Protein AF-A0A0F9QWY0-F1 (afdb_monomer_lite)

Radius of gyration: 28.71 Å; chains: 1; bounding box: 72×64×73 Å

pLDDT: mean 75.15, std 17.22, range [37.41, 96.94]

Organism: NCBI:txid412755

Structure (mmCIF, N/CA/C/O backbone):
data_AF-A0A0F9QWY0-F1
#
_entry.id   AF-A0A0F9QWY0-F1
#
loop_
_atom_site.group_PDB
_atom_site.id
_atom_site.type_symbol
_atom_site.label_atom_id
_atom_site.label_alt_id
_atom_site.label_comp_id
_atom_site.label_asym_id
_atom_site.label_entity_id
_atom_site.label_seq_id
_atom_site.pdbx_PDB_ins_code
_atom_site.Cartn_x
_atom_site.Cartn_y
_atom_site.Cartn_z
_atom_site.occupancy
_atom_site.B_iso_or_equiv
_atom_site.auth_seq_id
_atom_site.auth_comp_id
_atom_site.auth_asym_id
_atom_site.auth_atom_id
_atom_site.pdbx_PDB_model_num
ATOM 1 N N . MET A 1 1 ? -43.781 40.358 25.972 1.00 45.56 1 MET A N 1
ATOM 2 C CA . MET A 1 1 ? -42.421 39.824 25.725 1.00 45.56 1 MET A CA 1
ATOM 3 C C . MET A 1 1 ? -41.605 40.921 25.068 1.00 45.56 1 MET A C 1
ATOM 5 O O . MET A 1 1 ? -41.938 41.291 23.950 1.00 45.56 1 MET A O 1
ATOM 9 N N . SER A 1 2 ? -40.600 41.492 25.737 1.00 37.41 2 SER A N 1
ATOM 10 C CA . SER A 1 2 ? -39.710 42.429 25.045 1.00 37.41 2 SER A CA 1
ATOM 11 C C . SER A 1 2 ? -38.760 41.622 24.155 1.00 37.41 2 SER A C 1
ATOM 13 O O . SER A 1 2 ? -38.137 40.655 24.587 1.00 37.41 2 SER A O 1
ATOM 15 N N . ILE A 1 3 ? -38.669 42.007 22.884 1.00 41.19 3 ILE A N 1
ATOM 16 C CA . ILE A 1 3 ? -37.842 41.370 21.841 1.00 41.19 3 ILE A CA 1
ATOM 17 C C . ILE A 1 3 ? -36.351 41.294 22.256 1.00 41.19 3 ILE A C 1
ATOM 19 O O . ILE A 1 3 ? -35.595 40.456 21.761 1.00 41.19 3 ILE A O 1
ATOM 23 N N . SER A 1 4 ? -35.961 42.122 23.230 1.00 46.72 4 SER A N 1
ATOM 24 C CA . SER A 1 4 ? -34.665 42.147 23.911 1.00 46.72 4 SER A CA 1
ATOM 25 C C . SER A 1 4 ? -34.287 40.809 24.571 1.00 46.72 4 SER A C 1
ATOM 27 O O . SER A 1 4 ? -33.190 40.307 24.319 1.00 46.72 4 SER A O 1
ATOM 29 N N . SER A 1 5 ? -35.184 40.160 25.332 1.00 50.75 5 SER A N 1
ATOM 30 C CA . SER A 1 5 ? -34.803 38.954 26.092 1.00 50.75 5 SER A CA 1
ATOM 31 C C . SER A 1 5 ? -34.643 37.718 25.201 1.00 50.75 5 SER A C 1
ATOM 33 O O . SER A 1 5 ? -33.701 36.945 25.375 1.00 50.75 5 SER A O 1
ATOM 35 N N . ALA A 1 6 ? -35.489 37.565 24.178 1.00 43.97 6 ALA A N 1
ATOM 36 C CA . ALA A 1 6 ? -35.437 36.429 23.257 1.00 43.97 6 ALA A CA 1
ATOM 37 C C . ALA A 1 6 ? -34.177 36.445 22.373 1.00 43.97 6 ALA A C 1
ATOM 39 O O . ALA A 1 6 ? -33.526 35.411 22.216 1.00 43.97 6 ALA A O 1
ATOM 40 N N . LYS A 1 7 ? -33.776 37.620 21.855 1.00 49.06 7 LYS A N 1
ATOM 41 C CA . LYS A 1 7 ? -32.520 37.778 21.093 1.00 49.06 7 LYS A CA 1
ATOM 42 C C . LYS A 1 7 ? -31.290 37.495 21.954 1.00 49.06 7 LYS A C 1
ATOM 44 O O . LYS A 1 7 ? -30.329 36.892 21.478 1.00 49.06 7 LYS A O 1
ATOM 49 N N . GLN A 1 8 ? -31.317 37.904 23.221 1.00 53.94 8 GLN A N 1
ATOM 50 C CA . GLN A 1 8 ? -30.204 37.694 24.143 1.00 53.94 8 GLN A CA 1
ATOM 51 C C . GLN A 1 8 ? -30.072 36.219 24.552 1.00 53.94 8 GLN A C 1
ATOM 53 O O . GLN A 1 8 ? -28.957 35.704 24.619 1.00 53.94 8 GLN A O 1
ATOM 58 N N . ILE A 1 9 ? -31.197 35.519 24.733 1.00 50.06 9 ILE A N 1
ATOM 59 C CA . ILE A 1 9 ? -31.230 34.066 24.941 1.00 50.06 9 ILE A CA 1
ATOM 60 C C . ILE A 1 9 ? -30.690 33.348 23.699 1.00 50.06 9 ILE A C 1
ATOM 62 O O . ILE A 1 9 ? -29.770 32.550 23.827 1.00 50.06 9 ILE A O 1
ATOM 66 N N . GLN A 1 10 ? -31.160 33.695 22.497 1.00 49.72 10 GLN A N 1
ATOM 67 C CA . GLN A 1 10 ? -30.704 33.075 21.247 1.00 49.72 10 GLN A CA 1
ATOM 68 C C . GLN A 1 10 ? -29.194 33.248 21.015 1.00 49.72 10 GLN A C 1
ATOM 70 O O . GLN A 1 10 ? -28.518 32.284 20.658 1.00 49.72 10 GLN A O 1
ATOM 75 N N . LYS A 1 11 ? -28.646 34.447 21.262 1.00 57.78 11 LYS A N 1
ATOM 76 C CA . LYS A 1 11 ? -27.205 34.720 21.125 1.00 57.78 11 LYS A CA 1
ATOM 77 C C . LYS A 1 11 ? -26.372 33.867 22.094 1.00 57.78 11 LYS A C 1
ATOM 79 O O . LYS A 1 11 ? -25.367 33.293 21.686 1.00 57.78 11 LYS A O 1
ATOM 84 N N . ARG A 1 12 ? -26.838 33.709 23.338 1.00 54.97 12 ARG A N 1
ATOM 85 C CA . ARG A 1 12 ? -26.179 32.886 24.369 1.00 54.97 12 ARG A CA 1
ATOM 86 C C . ARG A 1 12 ? -26.277 31.388 24.080 1.00 54.97 12 ARG A C 1
ATOM 88 O O . ARG A 1 12 ? -25.305 30.666 24.274 1.00 54.97 12 ARG A O 1
ATOM 95 N N . THR A 1 13 ? -27.411 30.913 23.559 1.00 49.91 13 THR A N 1
ATOM 96 C CA . THR A 1 13 ? -27.555 29.514 23.120 1.00 49.91 13 THR A CA 1
ATOM 97 C C . THR A 1 13 ? -26.618 29.200 21.951 1.00 49.91 13 THR A C 1
ATOM 99 O O . THR A 1 13 ? -26.049 28.115 21.888 1.00 49.91 13 THR A O 1
ATOM 102 N N . LEU A 1 14 ? -26.399 30.159 21.047 1.00 50.59 14 LEU A N 1
ATOM 103 C CA . LEU A 1 14 ? -25.516 29.984 19.894 1.00 50.59 14 LEU A CA 1
ATOM 104 C C . LEU A 1 14 ? -24.026 29.948 20.290 1.00 50.59 14 LEU A C 1
ATOM 106 O O . LEU A 1 14 ? -23.270 29.148 19.742 1.00 50.59 14 LEU A O 1
ATOM 110 N N . GLU A 1 15 ? -23.607 30.749 21.274 1.00 56.03 15 GLU A N 1
ATOM 111 C CA . GLU A 1 15 ? -22.268 30.657 21.886 1.00 56.03 15 GLU A CA 1
ATOM 112 C C . GLU A 1 15 ? -22.064 29.327 22.631 1.00 56.03 15 GLU A C 1
ATOM 114 O O . GLU A 1 15 ? -21.022 28.683 22.496 1.00 56.03 15 GLU A O 1
ATOM 119 N N . PHE A 1 16 ? -23.087 28.847 23.339 1.00 52.66 16 PHE A N 1
ATOM 120 C CA . PHE A 1 16 ? -23.069 27.537 23.989 1.00 52.66 16 PHE A CA 1
ATOM 121 C C . PHE A 1 16 ? -22.894 26.384 22.983 1.00 52.66 16 PHE A C 1
ATOM 123 O O . PHE A 1 16 ? -22.016 25.541 23.169 1.00 52.66 16 PHE A O 1
ATOM 130 N N . CYS A 1 17 ? -23.626 26.392 21.863 1.00 46.72 17 CYS A N 1
ATOM 131 C CA . CYS A 1 17 ? -23.463 25.395 20.797 1.00 46.72 17 CYS A CA 1
ATOM 132 C C . CYS A 1 17 ? -22.053 25.409 20.178 1.00 46.72 17 CYS A C 1
ATOM 134 O O . CYS A 1 17 ? -21.507 24.348 19.880 1.00 46.72 17 CYS A O 1
ATOM 136 N N . LYS A 1 18 ? -21.421 26.585 20.042 1.00 50.41 18 LYS A N 1
ATOM 137 C CA . LYS A 1 18 ? -20.016 26.685 19.601 1.00 50.41 18 LYS A CA 1
ATOM 138 C C . LYS A 1 18 ? -19.036 26.067 20.602 1.00 50.41 18 LYS A C 1
ATOM 140 O O . LYS A 1 18 ? -17.986 25.580 20.196 1.00 50.41 18 LYS A O 1
ATOM 145 N N . THR A 1 19 ? -19.383 26.058 21.888 1.00 51.78 19 THR A N 1
ATOM 146 C CA . THR A 1 19 ? -18.541 25.501 22.957 1.00 51.78 19 THR A CA 1
ATOM 147 C C . THR A 1 19 ? -18.658 23.972 23.019 1.00 51.78 19 THR A C 1
ATOM 149 O O . THR A 1 19 ? -17.658 23.296 23.248 1.00 51.78 19 THR A O 1
ATOM 152 N N . ILE A 1 20 ? -19.845 23.420 22.729 1.00 48.59 20 ILE A N 1
ATOM 153 C CA . ILE A 1 20 ? -20.102 21.969 22.643 1.00 48.59 20 ILE A CA 1
ATOM 154 C C . ILE A 1 20 ? -19.280 21.294 21.537 1.00 48.59 20 ILE A C 1
ATOM 156 O O . ILE A 1 20 ? -18.852 20.158 21.717 1.00 48.59 20 ILE A O 1
ATOM 160 N N . ASN A 1 21 ? -18.977 21.995 20.438 1.00 45.34 21 ASN A N 1
ATOM 161 C CA . ASN A 1 21 ? -18.227 21.449 19.296 1.00 45.34 21 ASN A CA 1
ATOM 162 C C . ASN A 1 21 ? -16.797 20.961 19.646 1.00 45.34 21 ASN A C 1
ATOM 164 O O . ASN A 1 21 ? -16.110 20.376 18.816 1.00 45.34 21 ASN A O 1
ATOM 168 N N . ARG A 1 22 ? -16.329 21.213 20.877 1.00 46.03 22 ARG A N 1
ATOM 169 C CA . ARG A 1 22 ? -15.006 20.820 21.386 1.00 46.03 22 ARG A CA 1
ATOM 170 C C . ARG A 1 22 ? -14.996 19.579 22.285 1.00 46.03 22 ARG A C 1
ATOM 172 O O . ARG A 1 22 ? -13.917 19.173 22.704 1.00 46.03 22 ARG A O 1
ATOM 179 N N . TRP A 1 23 ? -16.150 19.005 22.622 1.00 48.03 23 TRP A N 1
ATOM 180 C CA . TRP A 1 23 ? -16.252 18.015 23.695 1.00 48.03 23 TRP A CA 1
ATOM 181 C C . TRP A 1 23 ? -16.566 16.620 23.146 1.00 48.03 23 TRP A C 1
ATOM 183 O O . TRP A 1 23 ? -17.593 16.410 22.505 1.00 48.03 23 TRP A O 1
ATOM 193 N N . TYR A 1 24 ? -15.684 15.656 23.423 1.00 45.56 24 TYR A N 1
ATOM 194 C CA . TYR A 1 24 ? -15.957 14.237 23.187 1.00 45.56 24 TYR A CA 1
ATOM 195 C C . TYR A 1 24 ? -17.083 13.752 24.114 1.00 45.56 24 TYR A C 1
ATOM 197 O O . TYR A 1 24 ? -17.181 14.173 25.266 1.00 45.56 24 TYR A O 1
ATOM 205 N N . LEU A 1 25 ? -17.932 12.857 23.600 1.00 45.56 25 LEU A N 1
ATOM 206 C CA . LEU A 1 25 ? -19.045 12.228 24.319 1.00 45.56 25 LEU A CA 1
ATOM 207 C C . LEU A 1 25 ? -18.531 11.353 25.476 1.00 45.56 25 LEU A C 1
ATOM 209 O O . LEU A 1 25 ? -18.323 10.152 25.333 1.00 45.56 25 LEU A O 1
ATOM 213 N N . THR A 1 26 ? -18.335 11.964 26.640 1.00 51.38 26 THR A N 1
ATOM 214 C CA . THR A 1 26 ? -18.097 11.285 27.919 1.00 51.38 26 THR A CA 1
ATOM 215 C C . THR A 1 26 ? -19.277 11.513 28.865 1.00 51.38 26 THR A C 1
ATOM 217 O O . THR A 1 26 ? -20.076 12.435 28.690 1.00 51.38 26 THR A O 1
ATOM 220 N N . LYS A 1 27 ? -19.383 10.690 29.917 1.00 46.38 27 LYS A N 1
ATOM 221 C CA . LYS A 1 27 ? -20.304 10.901 31.055 1.00 46.38 27 LYS A CA 1
ATOM 222 C C . LYS A 1 27 ? -20.206 12.331 31.619 1.00 46.38 27 LYS A C 1
ATOM 224 O O . LYS A 1 27 ? -21.202 12.916 32.023 1.00 46.38 27 LYS A O 1
ATOM 229 N N . GLU A 1 28 ? -19.022 12.924 31.515 1.00 50.59 28 GLU A N 1
ATOM 230 C CA . GLU A 1 28 ? -18.714 14.305 31.876 1.00 50.59 28 GLU A CA 1
ATOM 231 C C . GLU A 1 28 ? -19.447 15.350 31.011 1.00 50.59 28 GLU A C 1
ATOM 233 O O . GLU A 1 28 ? -19.856 16.389 31.525 1.00 50.59 28 GLU A O 1
ATOM 238 N N . LEU A 1 29 ? -19.685 15.079 29.720 1.00 56.06 29 LEU A N 1
ATOM 239 C CA . LEU A 1 29 ? -20.533 15.918 28.863 1.00 56.06 29 LEU A CA 1
ATOM 240 C C . LEU A 1 29 ? -21.976 15.912 29.378 1.00 56.06 29 LEU A C 1
ATOM 242 O O . LEU A 1 29 ? -22.605 16.961 29.488 1.00 56.06 29 LEU A O 1
ATOM 246 N N . PHE A 1 30 ? -22.488 14.734 29.731 1.00 52.31 30 PHE A N 1
ATOM 247 C CA . PHE A 1 30 ? -23.830 14.571 30.287 1.00 52.31 30 PHE A CA 1
ATOM 248 C C . PHE A 1 30 ? -23.990 15.283 31.628 1.00 52.31 30 PHE A C 1
ATOM 250 O O . PHE A 1 30 ? -24.968 16.007 31.832 1.00 52.31 30 PHE A O 1
ATOM 257 N N . ASP A 1 31 ? -23.013 15.126 32.517 1.00 57.28 31 ASP A N 1
ATOM 258 C CA . ASP A 1 31 ? -23.007 15.773 33.824 1.00 57.28 31 ASP A CA 1
ATOM 259 C C . ASP A 1 31 ? -22.877 17.295 33.684 1.00 57.28 31 ASP A C 1
ATOM 261 O O . ASP A 1 31 ? -23.593 18.035 34.360 1.00 57.28 31 ASP A O 1
ATOM 265 N N . ASN A 1 32 ? -22.069 17.790 32.741 1.00 58.62 32 ASN A N 1
ATOM 266 C CA . ASN A 1 32 ? -21.942 19.224 32.477 1.00 58.62 32 ASN A CA 1
ATOM 267 C C . ASN A 1 32 ? -23.170 19.824 31.786 1.00 58.62 32 ASN A C 1
ATOM 269 O O . ASN A 1 32 ? -23.600 20.914 32.163 1.00 58.62 32 ASN A O 1
ATOM 273 N N . ILE A 1 33 ? -23.796 19.119 30.841 1.00 59.03 33 ILE A N 1
ATOM 274 C CA . ILE A 1 33 ? -25.064 19.545 30.231 1.00 59.03 33 ILE A CA 1
ATOM 275 C C . ILE A 1 33 ? -26.162 19.592 31.295 1.00 59.03 33 ILE A C 1
ATOM 277 O O . ILE A 1 33 ? -26.889 20.581 31.371 1.00 59.03 33 ILE A O 1
ATOM 281 N N . ASN A 1 34 ? -26.260 18.580 32.162 1.00 58.84 34 ASN A N 1
ATOM 282 C CA . ASN A 1 34 ? -27.222 18.572 33.265 1.00 58.84 34 ASN A CA 1
ATOM 283 C C . ASN A 1 34 ? -26.944 19.683 34.281 1.00 58.84 34 ASN A C 1
ATOM 285 O O . ASN A 1 34 ? -27.879 20.348 34.733 1.00 58.84 34 ASN A O 1
ATOM 289 N N . LYS A 1 35 ? -25.670 19.929 34.605 1.00 64.19 35 LYS A N 1
ATOM 290 C CA . LYS A 1 35 ? -25.247 21.018 35.488 1.00 64.19 35 LYS A CA 1
ATOM 291 C C . LYS A 1 35 ? -25.667 22.364 34.909 1.00 64.19 35 LYS A C 1
ATOM 293 O O . LYS A 1 35 ? -26.387 23.089 35.581 1.00 64.19 35 LYS A O 1
ATOM 298 N N . ILE A 1 36 ? -25.321 22.652 33.654 1.00 62.03 36 ILE A N 1
ATOM 299 C CA . ILE A 1 36 ? -25.648 23.911 32.967 1.00 62.03 36 ILE A CA 1
ATOM 300 C C . ILE A 1 36 ? -27.160 24.075 32.782 1.00 62.03 36 ILE A C 1
ATOM 302 O O . ILE A 1 36 ? -27.683 25.158 33.042 1.00 62.03 36 ILE A O 1
ATOM 306 N N . ARG A 1 37 ? -27.883 23.003 32.426 1.00 61.56 37 ARG A N 1
ATOM 307 C CA . ARG A 1 37 ? -29.353 22.990 32.374 1.00 61.56 37 ARG A CA 1
ATOM 308 C C . ARG A 1 37 ? -29.940 23.419 33.712 1.00 61.56 37 ARG A C 1
ATOM 310 O O . ARG A 1 37 ? -30.820 24.271 33.744 1.00 61.56 37 ARG A O 1
ATOM 317 N N . ASN A 1 38 ? -29.438 22.861 34.812 1.00 61.72 38 ASN A N 1
ATOM 318 C CA . ASN A 1 38 ? -29.905 23.203 36.150 1.00 61.72 38 ASN A CA 1
ATOM 319 C C . ASN A 1 38 ? -29.526 24.646 36.535 1.00 61.72 38 ASN A C 1
ATOM 321 O O . ASN A 1 38 ? -30.322 25.320 37.188 1.00 61.72 38 ASN A O 1
ATOM 325 N N . THR A 1 39 ? -28.367 25.159 36.103 1.00 67.31 39 THR A N 1
ATOM 326 C CA . THR A 1 39 ? -27.968 26.558 36.334 1.00 67.31 39 THR A CA 1
ATOM 327 C C . THR A 1 39 ? -28.854 27.543 35.574 1.00 67.31 39 THR A C 1
ATOM 329 O O . THR A 1 39 ? -29.289 28.537 36.147 1.00 67.31 39 THR A O 1
ATOM 332 N N . GLU A 1 40 ? -29.152 27.274 34.303 1.00 58.66 40 GLU A N 1
ATOM 333 C CA . GLU A 1 40 ? -30.016 28.129 33.479 1.00 58.66 40 GLU A CA 1
ATOM 334 C C . GLU A 1 40 ? -31.480 28.048 33.923 1.00 58.66 40 GLU A C 1
ATOM 336 O O . GLU A 1 40 ? -32.151 29.073 34.029 1.00 58.66 40 GLU A O 1
ATOM 341 N N . TYR A 1 41 ? -31.954 26.861 34.312 1.00 60.94 41 TYR A N 1
ATOM 342 C CA . TYR A 1 41 ? -33.287 26.685 34.891 1.00 60.94 41 TYR A CA 1
ATOM 343 C C . TYR A 1 41 ? -33.486 27.534 36.156 1.00 60.94 41 TYR A C 1
ATOM 345 O O . TYR A 1 41 ? -34.544 28.132 36.356 1.00 60.94 41 TYR A O 1
ATOM 353 N N . ARG A 1 42 ? -32.443 27.651 36.989 1.00 62.31 42 ARG A N 1
ATOM 354 C CA . ARG A 1 42 ? -32.460 28.472 38.209 1.00 62.31 42 ARG A CA 1
ATOM 355 C C . ARG A 1 42 ? -32.478 29.980 37.943 1.00 62.31 42 ARG A C 1
ATOM 357 O O . ARG A 1 42 ? -32.933 30.719 38.810 1.00 62.31 42 ARG A O 1
ATOM 364 N N . LYS A 1 43 ? -32.032 30.449 36.773 1.00 66.00 43 LYS A N 1
ATOM 365 C CA . LYS A 1 43 ? -32.023 31.884 36.419 1.00 66.00 43 LYS A CA 1
ATOM 366 C C . LYS A 1 43 ? -33.375 32.400 35.921 1.00 66.00 43 LYS A C 1
ATOM 368 O O . LYS A 1 43 ? -33.575 33.608 35.860 1.00 66.00 43 LYS A O 1
ATOM 373 N N . ILE A 1 44 ? -34.299 31.507 35.571 1.00 62.06 44 ILE A N 1
ATOM 374 C CA . ILE A 1 44 ? -35.635 31.881 35.093 1.00 62.06 44 ILE A CA 1
ATOM 375 C C . ILE A 1 44 ? -36.534 32.177 36.302 1.00 62.06 44 ILE A C 1
ATOM 377 O O . ILE A 1 44 ? -36.536 31.370 37.239 1.00 62.06 44 ILE A O 1
ATOM 381 N N . PRO A 1 45 ? -37.297 33.285 36.312 1.00 65.06 45 PRO A N 1
ATOM 382 C CA . PRO A 1 45 ? -38.230 33.605 37.392 1.00 65.06 45 PRO A CA 1
ATOM 383 C C . PRO A 1 45 ? -39.263 32.487 37.599 1.00 65.06 45 PRO A C 1
ATOM 385 O O . PRO A 1 45 ? -39.808 31.962 36.630 1.00 65.06 45 PRO A O 1
ATOM 388 N N . GLU A 1 46 ? -39.580 32.127 38.849 1.00 61.47 46 GLU A N 1
ATOM 389 C CA . GLU A 1 46 ? -40.476 30.994 39.173 1.00 61.47 46 GLU A CA 1
ATOM 390 C C . GLU A 1 46 ? -41.848 31.064 38.493 1.00 61.47 46 GLU A C 1
ATOM 392 O O . GLU A 1 46 ? -42.384 30.040 38.073 1.00 61.47 46 GLU A O 1
ATOM 397 N N . ARG A 1 47 ? -42.366 32.279 38.292 1.00 62.66 47 ARG A N 1
ATOM 398 C CA . ARG A 1 47 ? -43.654 32.550 37.635 1.00 62.66 47 ARG A CA 1
ATOM 399 C C . ARG A 1 47 ? -43.673 32.144 36.155 1.00 62.66 47 ARG A C 1
ATOM 401 O O . ARG A 1 47 ? -44.735 31.880 35.607 1.00 62.66 47 ARG A O 1
ATOM 408 N N . GLU A 1 48 ? -42.503 32.076 35.518 1.00 57.47 48 GLU A N 1
ATOM 409 C CA . GLU A 1 48 ? -42.325 31.718 34.103 1.00 57.47 48 GLU A CA 1
ATOM 410 C C . GLU A 1 48 ? -41.822 30.276 33.910 1.00 57.47 48 GLU A C 1
ATOM 412 O O . GLU A 1 48 ? -41.813 29.762 32.786 1.00 57.47 48 GLU A O 1
ATOM 417 N N . ARG A 1 49 ? -41.419 29.596 34.997 1.00 58.09 49 ARG A N 1
ATOM 418 C CA . ARG A 1 49 ? -40.996 28.186 34.953 1.00 58.09 49 ARG A CA 1
ATOM 419 C C . ARG A 1 49 ? -42.168 27.261 34.651 1.00 58.09 49 ARG A C 1
ATOM 421 O O . ARG A 1 49 ? -41.994 26.278 33.942 1.00 58.09 49 ARG A O 1
ATOM 428 N N . ILE A 1 50 ? -43.365 27.573 35.138 1.00 51.25 50 ILE A N 1
ATOM 429 C CA . ILE A 1 50 ? -44.533 26.702 35.000 1.00 51.25 50 ILE A CA 1
ATOM 430 C C . ILE A 1 50 ? -45.160 26.913 33.610 1.00 51.25 50 ILE A C 1
ATOM 432 O O . ILE A 1 50 ? -45.749 27.951 33.321 1.00 51.25 50 ILE A O 1
ATOM 436 N N . GLY A 1 51 ? -45.004 25.930 32.714 1.00 64.25 51 GLY A N 1
ATOM 437 C CA . GLY A 1 51 ? -45.640 25.911 31.390 1.00 64.25 51 GLY A CA 1
ATOM 438 C C . GLY A 1 51 ? -44.670 26.059 30.208 1.00 64.25 51 GLY A C 1
ATOM 439 O O . GLY A 1 51 ? -43.810 25.206 29.978 1.00 64.25 51 GLY A O 1
ATOM 440 N N . LYS A 1 52 ? -44.837 27.115 29.395 1.00 55.25 52 LYS A N 1
ATOM 441 C CA . LYS A 1 52 ? -44.142 27.284 28.096 1.00 55.25 52 LYS A CA 1
ATOM 442 C C . LYS A 1 52 ? -42.610 27.391 28.219 1.00 55.25 52 LYS A C 1
ATOM 444 O O . LYS A 1 52 ? -41.918 26.994 27.282 1.00 55.25 52 LYS A O 1
ATOM 449 N N . GLY A 1 53 ? -42.087 27.856 29.360 1.00 53.53 53 GLY A N 1
ATOM 450 C CA . GLY A 1 53 ? -40.648 27.958 29.640 1.00 53.53 53 GLY A CA 1
ATOM 451 C C . GLY A 1 53 ? -39.945 26.598 29.710 1.00 53.53 53 GLY A C 1
ATOM 452 O O . GLY A 1 53 ? -38.962 26.388 29.001 1.00 53.53 53 GLY A O 1
ATOM 453 N N . ILE A 1 54 ? -40.498 25.633 30.460 1.00 56.91 54 ILE A N 1
ATOM 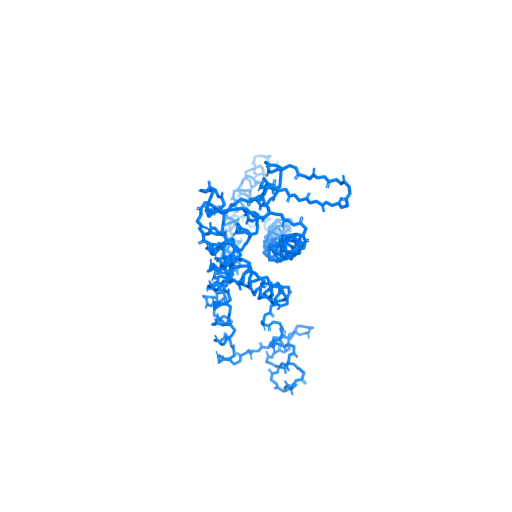454 C CA . ILE A 1 54 ? -39.998 24.242 30.495 1.00 56.91 54 ILE A CA 1
ATOM 455 C C . ILE A 1 54 ? -40.003 23.631 29.091 1.00 56.91 54 ILE A C 1
ATOM 457 O O . ILE A 1 54 ? -39.012 23.030 28.678 1.00 56.91 54 ILE A O 1
ATOM 461 N N . LYS A 1 55 ? -41.089 23.823 28.329 1.00 56.53 55 LYS A N 1
ATOM 462 C CA . LYS A 1 55 ? -41.210 23.288 26.963 1.00 56.53 55 LYS A CA 1
ATOM 463 C C . LYS A 1 55 ? -40.178 23.901 26.008 1.00 56.53 55 LYS A C 1
ATOM 465 O O . LYS A 1 55 ? -39.624 23.187 25.177 1.00 56.53 55 LYS A O 1
ATOM 470 N N . PHE A 1 56 ? -39.881 25.196 26.139 1.00 62.12 56 PHE A N 1
ATOM 471 C CA . PHE A 1 56 ? -38.877 25.877 25.316 1.00 62.12 56 PHE A CA 1
ATOM 472 C C . PHE A 1 56 ? -37.448 25.422 25.642 1.00 62.12 56 PHE A C 1
ATOM 474 O O . PHE A 1 56 ? -36.693 25.094 24.729 1.00 62.12 56 PHE A O 1
ATOM 481 N N . ILE A 1 57 ? -37.089 25.339 26.928 1.00 57.28 57 ILE A N 1
ATOM 482 C CA . ILE A 1 57 ? -35.765 24.868 27.371 1.00 57.28 57 ILE A CA 1
ATOM 483 C C . ILE A 1 57 ? -35.568 23.401 26.987 1.00 57.28 57 ILE A C 1
ATOM 485 O O . ILE A 1 57 ? -34.532 23.054 26.429 1.00 57.28 57 ILE A O 1
ATOM 489 N N . SER A 1 58 ? -36.579 22.560 27.220 1.00 57.47 58 SER A N 1
ATOM 490 C CA . SER A 1 58 ? -36.591 21.152 26.811 1.00 57.47 58 SER A CA 1
ATOM 491 C C . SER A 1 58 ? -36.338 21.003 25.308 1.00 57.47 58 SER A C 1
ATOM 493 O O . SER A 1 58 ? -35.417 20.295 24.908 1.00 57.47 58 SER A O 1
ATOM 495 N N . ASN A 1 59 ? -37.062 21.757 24.470 1.00 59.62 59 ASN A N 1
ATOM 496 C CA . ASN A 1 59 ? -36.867 21.721 23.020 1.00 59.62 59 ASN A CA 1
ATOM 497 C C . ASN A 1 59 ? -35.484 22.224 22.582 1.00 59.62 59 ASN A C 1
ATOM 499 O O . ASN A 1 59 ? -34.930 21.692 21.624 1.00 59.62 59 ASN A O 1
ATOM 503 N N . GLN A 1 60 ? -34.918 23.241 23.236 1.00 60.75 60 GLN A N 1
ATOM 504 C CA . GLN A 1 60 ? -33.582 23.738 22.886 1.00 60.75 60 GLN A CA 1
ATOM 505 C C . GLN A 1 60 ? -32.475 22.763 23.297 1.00 60.75 60 GLN A C 1
ATOM 507 O O . GLN A 1 60 ? -31.550 22.524 22.522 1.00 60.75 60 GLN A O 1
ATOM 512 N N . VAL A 1 61 ? -32.597 22.142 24.472 1.00 57.62 61 VAL A N 1
ATOM 513 C CA . VAL A 1 61 ? -31.676 21.090 24.920 1.00 57.62 61 VAL A CA 1
ATOM 514 C C . VAL A 1 61 ? -31.778 19.869 24.003 1.00 57.62 61 VAL A C 1
ATOM 516 O O . VAL A 1 61 ? -30.751 19.364 23.559 1.00 57.62 61 VAL A O 1
ATOM 519 N N . ALA A 1 62 ? -32.992 19.450 23.634 1.00 56.56 62 ALA A N 1
ATOM 520 C CA . ALA A 1 62 ? -33.208 18.352 22.692 1.00 56.56 62 ALA A CA 1
ATOM 521 C C . ALA A 1 62 ? -32.596 18.642 21.310 1.00 56.56 62 ALA A C 1
ATOM 523 O O . ALA A 1 62 ? -31.939 17.777 20.736 1.00 56.56 62 ALA A O 1
ATOM 524 N N . LYS A 1 63 ? -32.731 19.872 20.793 1.00 57.06 63 LYS A N 1
ATOM 525 C CA . LYS A 1 63 ? -32.085 20.286 19.535 1.00 57.06 63 LYS A CA 1
ATOM 526 C C . LYS A 1 63 ? -30.560 20.224 19.614 1.00 57.06 63 LYS A C 1
ATOM 528 O O . LYS A 1 63 ? -29.938 19.682 18.707 1.00 57.06 63 LYS A O 1
ATOM 533 N N . GLY A 1 64 ? -29.960 20.734 20.693 1.00 54.59 64 GLY A N 1
ATOM 534 C CA . GLY A 1 64 ? -28.512 20.636 20.910 1.00 54.59 64 GLY A CA 1
ATOM 535 C C . GLY A 1 64 ? -28.029 19.185 20.985 1.00 54.59 64 GLY A C 1
ATOM 536 O O . GLY A 1 64 ? -26.975 18.856 20.448 1.00 54.59 64 GLY A O 1
ATOM 537 N N . TYR A 1 65 ? -28.842 18.307 21.573 1.00 60.78 65 TYR A N 1
ATOM 538 C CA . TYR A 1 65 ? -28.567 16.878 21.683 1.00 60.78 65 TYR A CA 1
ATOM 539 C C . TYR A 1 65 ? -28.578 16.172 20.317 1.00 60.78 65 TYR A C 1
ATOM 541 O O . TYR A 1 65 ? -27.649 15.438 19.990 1.00 60.78 65 TYR A O 1
ATOM 549 N N . ILE A 1 66 ? -29.582 16.457 19.481 1.00 58.34 66 ILE A N 1
ATOM 550 C CA . ILE A 1 66 ? -29.683 15.922 18.114 1.00 58.34 66 ILE A CA 1
ATOM 551 C C . ILE A 1 66 ? -28.507 16.397 17.253 1.00 58.34 66 ILE A C 1
ATOM 553 O O . ILE A 1 66 ? -27.930 15.600 16.520 1.00 58.34 66 ILE A O 1
ATOM 557 N N . ILE A 1 67 ? -28.115 17.670 17.364 1.00 54.47 67 ILE A N 1
ATOM 558 C CA . ILE A 1 67 ? -26.971 18.220 16.621 1.00 54.47 67 ILE A CA 1
ATOM 559 C C . ILE A 1 67 ? -25.657 17.575 17.084 1.00 54.47 67 ILE A C 1
ATOM 561 O O . ILE A 1 67 ? -24.848 17.189 16.245 1.00 54.47 67 ILE A O 1
ATOM 565 N N . GLY A 1 68 ? -25.452 17.413 18.395 1.00 53.31 68 GLY A N 1
ATOM 566 C CA . GLY A 1 68 ? -24.252 16.776 18.947 1.00 53.31 68 GLY A CA 1
ATOM 567 C C . GLY A 1 68 ? -24.121 15.302 18.553 1.00 53.31 68 GLY A C 1
ATOM 568 O O . GLY A 1 68 ? -23.049 14.871 18.134 1.00 53.31 68 GLY A O 1
ATOM 569 N N . ILE A 1 69 ? -25.220 14.543 18.612 1.00 58.38 69 ILE A N 1
ATOM 570 C CA . ILE A 1 69 ? -25.258 13.155 18.128 1.00 58.38 69 ILE A CA 1
ATOM 571 C C . ILE A 1 69 ? -25.035 13.103 16.619 1.00 58.38 69 ILE A C 1
ATOM 573 O O . ILE A 1 69 ? -24.254 12.279 16.157 1.00 58.38 69 ILE A O 1
ATOM 577 N N . GLY A 1 70 ? -25.682 13.984 15.853 1.00 51.53 70 GLY A N 1
ATOM 578 C CA . GLY A 1 70 ? -25.515 14.056 14.403 1.00 51.53 70 GLY A CA 1
ATOM 579 C C . GLY A 1 70 ? -24.064 14.314 14.008 1.00 51.53 70 GLY A C 1
ATOM 580 O O . GLY A 1 70 ? -23.528 13.591 13.178 1.00 51.53 70 GLY A O 1
ATOM 581 N N . TYR A 1 71 ? -23.403 15.276 14.657 1.00 51.44 71 TYR A N 1
ATOM 582 C CA . TYR A 1 71 ? -21.986 15.571 14.440 1.00 51.44 71 TYR A CA 1
ATOM 583 C C . TYR A 1 71 ? -21.083 14.388 14.809 1.00 51.44 71 TYR A C 1
ATOM 585 O O . TYR A 1 71 ? -20.183 14.042 14.051 1.00 51.44 71 TYR A O 1
ATOM 593 N N . TYR A 1 72 ? -21.348 13.724 15.937 1.00 53.81 72 TYR A N 1
ATOM 594 C CA . TYR A 1 72 ? -20.603 12.531 16.343 1.00 53.81 72 TYR A CA 1
ATOM 595 C C . TYR A 1 72 ? -20.767 11.377 15.346 1.00 53.81 72 TYR A C 1
ATOM 597 O O . TYR A 1 72 ? -19.778 10.773 14.939 1.00 53.81 72 TYR A O 1
ATOM 605 N N . LEU A 1 73 ? -21.998 11.102 14.908 1.00 46.91 73 LEU A N 1
ATOM 606 C CA . LEU A 1 73 ? -22.280 10.096 13.884 1.00 46.91 73 LEU A CA 1
ATOM 607 C C . LEU A 1 73 ? -21.590 10.440 12.561 1.00 46.91 73 LEU A C 1
ATOM 609 O O . LEU A 1 73 ? -21.057 9.541 11.921 1.00 46.91 73 LEU A O 1
ATOM 613 N N . PHE A 1 74 ? -21.538 11.722 12.188 1.00 43.94 74 PHE A N 1
ATOM 614 C CA . PHE A 1 74 ? -20.806 12.186 11.008 1.00 43.94 74 PHE A CA 1
ATOM 615 C C . PHE A 1 74 ? -19.300 11.959 11.151 1.00 43.94 74 PHE A C 1
ATOM 617 O O . PHE A 1 74 ? -18.678 11.421 10.249 1.00 43.94 74 PHE A O 1
ATOM 624 N N . MET A 1 75 ? -18.720 12.271 12.311 1.00 57.69 75 MET A N 1
ATOM 625 C CA . MET A 1 75 ? -17.293 12.073 12.578 1.00 57.69 75 MET A CA 1
ATOM 626 C C . MET A 1 75 ? -16.901 10.584 12.577 1.00 57.69 75 MET A C 1
ATOM 628 O O . MET A 1 75 ? -15.828 10.207 12.101 1.00 57.69 75 MET A O 1
ATOM 632 N N . VAL A 1 76 ? -17.780 9.717 13.092 1.00 56.12 76 VAL A N 1
ATOM 633 C CA . VAL A 1 76 ? -17.617 8.255 13.042 1.00 56.12 76 VAL A CA 1
ATOM 634 C C . VAL A 1 76 ? -17.765 7.746 11.606 1.00 56.12 76 VAL A C 1
ATOM 636 O O . VAL A 1 76 ? -16.939 6.948 11.157 1.00 56.12 76 VAL A O 1
ATOM 639 N N . ALA A 1 77 ? -18.764 8.233 10.867 1.00 57.03 77 ALA A N 1
ATOM 640 C CA . ALA A 1 77 ? -18.951 7.911 9.456 1.00 57.03 77 ALA A CA 1
ATOM 641 C C . ALA A 1 77 ? -17.741 8.349 8.615 1.00 57.03 77 ALA A C 1
ATOM 643 O O . ALA A 1 77 ? -17.252 7.561 7.809 1.00 57.03 77 ALA A O 1
ATOM 644 N N . ASP A 1 78 ? -17.190 9.536 8.873 1.00 67.50 78 ASP A N 1
ATOM 645 C CA . ASP A 1 78 ? -15.983 10.050 8.225 1.00 67.50 78 ASP A CA 1
ATOM 646 C C . ASP A 1 78 ? -14.775 9.158 8.515 1.00 67.50 78 ASP A C 1
ATOM 648 O O . ASP A 1 78 ? -14.018 8.838 7.603 1.00 67.50 78 ASP A O 1
ATOM 652 N N . ARG A 1 79 ? -14.606 8.659 9.747 1.00 68.19 79 ARG A N 1
ATOM 653 C CA . ARG A 1 79 ? -13.503 7.739 10.073 1.00 68.19 79 ARG A CA 1
ATOM 654 C C . ARG A 1 79 ? -13.584 6.428 9.286 1.00 68.19 79 ARG A C 1
ATOM 656 O O . ARG A 1 79 ? -12.574 5.994 8.731 1.00 68.19 79 ARG A O 1
ATOM 663 N N . HIS A 1 80 ? -14.754 5.793 9.234 1.00 72.56 80 HIS A N 1
ATOM 664 C CA . HIS A 1 80 ? -14.937 4.558 8.460 1.00 72.56 80 HIS A CA 1
ATOM 665 C C . HIS A 1 80 ? -14.836 4.812 6.949 1.00 72.56 80 HIS A C 1
ATOM 667 O O . HIS A 1 80 ? -14.232 4.014 6.232 1.00 72.56 80 HIS A O 1
ATOM 673 N N . SER A 1 81 ? -15.337 5.958 6.483 1.00 78.88 81 SER A N 1
ATOM 674 C CA . SER A 1 81 ? -15.201 6.419 5.100 1.00 78.88 81 SER A CA 1
ATOM 675 C C . SER A 1 81 ? -13.732 6.627 4.712 1.00 78.88 81 SER A C 1
ATOM 677 O O . SER A 1 81 ? -13.305 6.170 3.654 1.00 78.88 81 SER A O 1
ATOM 679 N N . ILE A 1 82 ? -12.906 7.212 5.588 1.00 78.75 82 ILE A N 1
ATOM 680 C CA . ILE A 1 82 ? -11.463 7.385 5.353 1.00 78.75 82 ILE A CA 1
ATOM 681 C C . ILE A 1 82 ? -10.758 6.027 5.228 1.00 78.75 82 ILE A C 1
ATOM 683 O O . ILE A 1 82 ? -9.953 5.834 4.321 1.00 78.75 82 ILE A O 1
ATOM 687 N N . ILE A 1 83 ? -11.064 5.060 6.100 1.00 82.19 83 ILE A N 1
ATOM 688 C CA . ILE A 1 83 ? -10.457 3.719 6.026 1.00 82.19 83 ILE A CA 1
ATOM 689 C C . ILE A 1 83 ? -10.831 3.033 4.705 1.00 82.19 83 ILE A C 1
ATOM 691 O O . ILE A 1 83 ? -9.957 2.494 4.021 1.00 82.19 83 ILE A O 1
ATOM 695 N N . LEU A 1 84 ? -12.109 3.096 4.322 1.00 81.69 84 LEU A N 1
ATOM 696 C CA . LEU A 1 84 ? -12.615 2.470 3.103 1.00 81.69 84 LEU A CA 1
ATOM 697 C C . LEU A 1 84 ? -12.065 3.135 1.833 1.00 81.69 84 LEU A C 1
ATOM 699 O O . LEU A 1 84 ? -11.629 2.443 0.915 1.00 81.69 84 LEU A O 1
ATOM 703 N N . THR A 1 85 ? -12.035 4.469 1.782 1.00 82.94 85 THR A N 1
ATOM 704 C CA . THR A 1 85 ? -11.473 5.222 0.646 1.00 82.94 85 THR A CA 1
ATOM 705 C C . THR A 1 85 ? -9.988 4.934 0.475 1.00 82.94 85 THR A C 1
ATOM 707 O O . THR A 1 85 ? -9.532 4.669 -0.635 1.00 82.94 85 THR A O 1
ATOM 710 N N . LEU A 1 86 ? -9.233 4.886 1.572 1.00 86.25 86 LEU A N 1
ATOM 711 C CA . LEU A 1 86 ? -7.817 4.546 1.553 1.00 86.25 86 LEU A CA 1
ATOM 712 C C . LEU A 1 86 ? -7.577 3.086 1.117 1.00 86.25 86 LEU A C 1
ATOM 714 O O . LEU A 1 86 ? -6.625 2.814 0.385 1.00 86.25 86 LEU A O 1
ATOM 718 N N . ALA A 1 87 ? -8.432 2.142 1.527 1.00 88.38 87 ALA A N 1
ATOM 719 C CA . ALA A 1 87 ? -8.399 0.761 1.040 1.00 88.38 87 ALA A CA 1
ATOM 720 C C . ALA A 1 87 ? -8.675 0.679 -0.473 1.00 88.38 87 ALA A C 1
ATOM 722 O O . ALA A 1 87 ? -7.944 -0.007 -1.187 1.00 88.38 87 ALA A O 1
ATOM 723 N N . GLY A 1 88 ? -9.658 1.437 -0.970 1.00 84.44 88 GLY A N 1
ATOM 724 C CA . GLY A 1 88 ? -9.960 1.548 -2.399 1.00 84.44 88 GLY A CA 1
ATOM 725 C C . GLY A 1 88 ? -8.805 2.140 -3.212 1.00 84.44 88 GLY A C 1
ATOM 726 O O . GLY A 1 88 ? -8.422 1.575 -4.236 1.00 84.44 88 GLY A O 1
ATOM 727 N N . LEU A 1 89 ? -8.183 3.221 -2.727 1.00 87.50 89 LEU A N 1
ATOM 728 C CA . LEU A 1 89 ? -7.007 3.826 -3.363 1.00 87.50 89 LEU A CA 1
ATOM 729 C C . LEU A 1 89 ? -5.823 2.855 -3.417 1.00 87.50 89 LEU A C 1
ATOM 731 O O . LEU A 1 89 ? -5.172 2.750 -4.453 1.00 87.50 89 LEU A O 1
ATOM 735 N N . LYS A 1 90 ? -5.568 2.107 -2.335 1.00 92.00 90 LYS A N 1
ATOM 736 C CA . LYS A 1 90 ? -4.541 1.052 -2.311 1.00 92.00 90 LYS A CA 1
ATOM 737 C C . LYS A 1 90 ? -4.825 -0.034 -3.336 1.00 92.00 90 LYS A C 1
ATOM 739 O O . LYS A 1 90 ? -3.927 -0.397 -4.086 1.00 92.00 90 LYS A O 1
ATOM 744 N N . PHE A 1 91 ? -6.058 -0.536 -3.382 1.00 92.12 91 PHE A N 1
ATOM 745 C CA . PHE A 1 91 ? -6.456 -1.555 -4.351 1.00 92.12 91 PHE A CA 1
ATOM 746 C C . PHE A 1 91 ? -6.210 -1.089 -5.789 1.00 92.12 91 PHE A C 1
ATOM 748 O O . PHE A 1 91 ? -5.582 -1.799 -6.573 1.00 92.12 91 PHE A O 1
ATOM 755 N N . PHE A 1 92 ? -6.636 0.134 -6.107 1.00 89.69 92 PHE A N 1
ATOM 75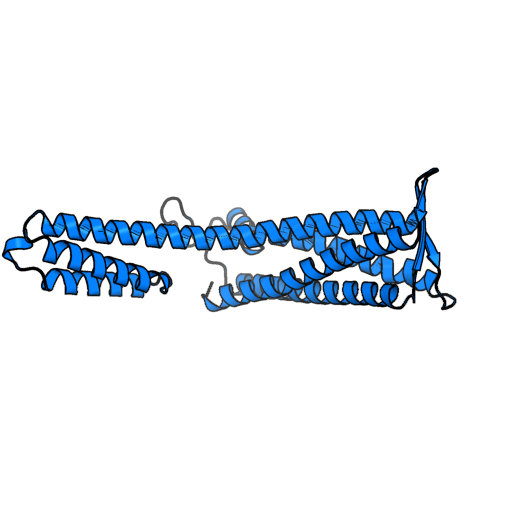6 C CA . PHE A 1 92 ? -6.428 0.726 -7.422 1.00 89.69 92 PHE A CA 1
ATOM 757 C C . PHE A 1 92 ? -4.938 0.912 -7.748 1.00 89.69 92 PHE A C 1
ATOM 759 O O . PHE A 1 92 ? -4.497 0.538 -8.832 1.00 89.69 92 PHE A O 1
ATOM 766 N N . ALA A 1 93 ? -4.141 1.409 -6.797 1.00 91.44 93 ALA A N 1
ATOM 767 C CA . ALA A 1 93 ? -2.697 1.568 -6.960 1.00 91.44 93 ALA A CA 1
ATOM 768 C C . ALA A 1 93 ? -1.990 0.228 -7.240 1.00 91.44 93 ALA A C 1
ATOM 770 O O . ALA A 1 93 ? -1.183 0.134 -8.162 1.00 91.44 93 ALA A O 1
ATOM 771 N N . ILE A 1 94 ? -2.341 -0.830 -6.500 1.00 94.62 94 ILE A N 1
ATOM 772 C CA . ILE A 1 94 ? -1.786 -2.179 -6.695 1.00 94.62 94 ILE A CA 1
ATOM 773 C C . ILE A 1 94 ? -2.141 -2.721 -8.081 1.00 94.62 94 ILE A C 1
ATOM 775 O O . ILE A 1 94 ? -1.286 -3.307 -8.741 1.00 94.62 94 ILE A O 1
ATOM 779 N N . LEU A 1 95 ? -3.380 -2.518 -8.537 1.00 93.31 95 LEU A N 1
ATOM 780 C CA . LEU A 1 95 ? -3.817 -2.950 -9.864 1.00 93.31 95 LEU A CA 1
ATOM 781 C C . LEU A 1 95 ? -3.007 -2.249 -10.962 1.00 93.31 95 LEU A C 1
ATOM 783 O O . LEU A 1 95 ? -2.492 -2.918 -11.859 1.00 93.31 95 LEU A O 1
ATOM 787 N N . LEU A 1 96 ? -2.835 -0.926 -10.862 1.00 92.38 96 LEU A N 1
ATOM 788 C CA . LEU A 1 96 ? -2.024 -0.155 -11.807 1.00 92.38 96 LEU A CA 1
ATOM 789 C C . LEU A 1 96 ? -0.570 -0.633 -11.835 1.00 92.38 96 LEU A C 1
ATOM 791 O O . LEU A 1 96 ? -0.021 -0.854 -12.913 1.00 92.38 96 LEU A O 1
ATOM 795 N N . VAL A 1 97 ? 0.044 -0.841 -10.666 1.00 95.06 97 VAL A N 1
ATOM 796 C CA . VAL A 1 97 ? 1.418 -1.355 -10.580 1.00 95.06 97 VAL A CA 1
ATOM 797 C C . VAL A 1 97 ? 1.516 -2.772 -11.140 1.00 95.06 97 VAL A C 1
ATOM 799 O O . VAL A 1 97 ? 2.469 -3.066 -11.851 1.00 95.06 97 VAL A O 1
ATOM 802 N N . GLY A 1 98 ? 0.535 -3.640 -10.891 1.00 93.44 98 GLY A N 1
ATOM 803 C CA . GLY A 1 98 ? 0.507 -5.001 -11.430 1.00 93.44 98 GLY A CA 1
ATOM 804 C C . GLY A 1 98 ? 0.475 -5.031 -12.960 1.00 93.44 98 GLY A C 1
ATOM 805 O O . GLY A 1 98 ? 1.282 -5.730 -13.576 1.00 93.44 98 GLY A O 1
ATOM 806 N N . ILE A 1 99 ? -0.396 -4.221 -13.575 1.00 91.31 99 ILE A N 1
ATOM 807 C CA . ILE A 1 99 ? -0.414 -4.034 -15.034 1.00 91.31 99 ILE A CA 1
ATOM 808 C C . ILE A 1 99 ? 0.945 -3.515 -15.500 1.00 91.31 99 ILE A C 1
ATOM 810 O O . ILE A 1 99 ? 1.514 -4.034 -16.456 1.00 91.31 99 ILE A O 1
ATOM 814 N N . PHE A 1 100 ? 1.501 -2.527 -14.805 1.00 90.31 100 PHE A N 1
ATOM 815 C CA . PHE A 1 100 ? 2.762 -1.921 -15.203 1.00 90.31 100 PHE A CA 1
ATOM 816 C C . PHE A 1 100 ? 3.945 -2.899 -15.146 1.00 90.31 100 PHE A C 1
ATOM 818 O O . PHE A 1 100 ? 4.744 -2.960 -16.077 1.00 90.31 100 PHE A O 1
ATOM 825 N N . ILE A 1 101 ? 4.038 -3.715 -14.095 1.00 92.44 101 ILE A N 1
ATOM 826 C CA . ILE A 1 101 ? 5.045 -4.776 -13.974 1.00 92.44 101 ILE A CA 1
ATOM 827 C C . ILE A 1 101 ? 4.954 -5.734 -15.164 1.00 92.44 101 ILE A C 1
ATOM 829 O O . ILE A 1 101 ? 5.977 -6.101 -15.744 1.00 92.44 101 ILE A O 1
ATOM 833 N N . TRP A 1 102 ? 3.735 -6.116 -15.550 1.00 93.12 102 TRP A N 1
ATOM 834 C CA . TRP A 1 102 ? 3.516 -6.969 -16.713 1.00 93.12 102 TRP A CA 1
ATOM 835 C C . TRP A 1 102 ? 3.999 -6.307 -18.013 1.00 93.12 102 TRP A C 1
ATOM 837 O O . TRP A 1 102 ? 4.659 -6.972 -18.816 1.00 93.12 102 TRP A O 1
ATOM 847 N N . ILE A 1 103 ? 3.749 -5.004 -18.190 1.00 90.75 103 ILE A N 1
ATOM 848 C CA . ILE A 1 103 ? 4.232 -4.230 -19.345 1.00 90.75 103 ILE A CA 1
ATOM 849 C C . ILE A 1 103 ? 5.760 -4.199 -19.376 1.00 90.75 103 ILE A C 1
ATOM 851 O O . ILE A 1 103 ? 6.344 -4.506 -20.415 1.00 90.75 103 ILE A O 1
ATOM 855 N N . ILE A 1 104 ? 6.420 -3.892 -18.251 1.00 89.94 104 ILE A N 1
ATOM 856 C CA . ILE A 1 104 ? 7.888 -3.881 -18.198 1.00 89.94 104 ILE A CA 1
ATOM 857 C C . ILE A 1 104 ? 8.439 -5.241 -18.625 1.00 89.94 104 ILE A C 1
ATOM 859 O O . ILE A 1 104 ? 9.362 -5.328 -19.437 1.00 89.94 104 ILE A O 1
ATOM 863 N N . ASN A 1 105 ? 7.882 -6.307 -18.057 1.00 90.25 105 ASN A N 1
ATOM 864 C CA . ASN A 1 105 ? 8.452 -7.633 -18.205 1.00 90.25 105 ASN A CA 1
ATOM 865 C C . ASN A 1 105 ? 8.330 -8.183 -19.634 1.00 90.25 105 ASN A C 1
ATOM 867 O O . ASN A 1 105 ? 9.234 -8.881 -20.083 1.00 90.25 105 ASN A O 1
ATOM 871 N N . ASN A 1 106 ? 7.236 -7.872 -20.337 1.00 88.88 106 ASN A N 1
ATOM 872 C CA . ASN A 1 106 ? 6.930 -8.484 -21.634 1.00 88.88 106 ASN A CA 1
ATOM 873 C C . ASN A 1 106 ? 7.108 -7.543 -22.831 1.00 88.88 106 ASN A C 1
ATOM 875 O O . ASN A 1 106 ? 7.333 -8.018 -23.938 1.00 88.88 106 ASN A O 1
ATOM 879 N N . VAL A 1 107 ? 6.965 -6.231 -22.630 1.00 89.56 107 VAL A N 1
ATOM 880 C CA . VAL A 1 107 ? 6.713 -5.271 -23.722 1.00 89.56 107 VAL A CA 1
ATOM 881 C C . VAL A 1 107 ? 7.724 -4.116 -23.740 1.00 89.56 107 VAL A C 1
ATOM 883 O O . VAL A 1 107 ? 7.749 -3.327 -24.684 1.00 89.56 107 VAL A O 1
ATOM 886 N N . SER A 1 108 ? 8.564 -3.996 -22.708 1.00 87.50 108 SER A N 1
ATOM 887 C CA . SER A 1 108 ? 9.510 -2.883 -22.580 1.00 87.50 108 SER A CA 1
ATOM 888 C C . SER A 1 108 ? 10.952 -3.261 -22.909 1.00 87.50 108 SER A C 1
ATOM 890 O O . SER A 1 108 ? 11.447 -4.329 -22.527 1.00 87.50 108 SER A O 1
ATOM 892 N N . PHE A 1 109 ? 11.650 -2.319 -23.540 1.00 87.56 109 PHE A N 1
ATOM 893 C CA . PHE A 1 109 ? 13.099 -2.347 -23.682 1.00 87.56 109 PHE A CA 1
ATOM 894 C C . PHE A 1 109 ? 13.725 -1.442 -22.626 1.00 87.56 109 PHE A C 1
ATOM 896 O O . PHE A 1 109 ? 13.483 -0.237 -22.592 1.00 87.56 109 PHE A O 1
ATOM 903 N N . LEU A 1 110 ? 14.522 -2.043 -21.745 1.00 90.81 110 LEU A N 1
ATOM 904 C CA . LEU A 1 110 ? 15.227 -1.335 -20.681 1.00 90.81 110 LEU A CA 1
ATOM 905 C C . LEU A 1 110 ? 16.669 -1.083 -21.099 1.00 90.81 110 LEU A C 1
ATOM 907 O O . LEU A 1 110 ? 17.303 -1.971 -21.675 1.00 90.81 110 LEU A O 1
ATOM 911 N N . SER A 1 111 ? 17.203 0.079 -20.741 1.00 90.50 111 SER A N 1
ATOM 912 C CA . SER A 1 111 ? 18.639 0.333 -20.803 1.00 90.50 111 SER A CA 1
ATOM 913 C C . SER A 1 111 ? 19.174 0.839 -19.466 1.00 90.50 111 SER A C 1
ATOM 915 O O . SER A 1 111 ? 18.423 1.233 -18.575 1.00 90.50 111 SER A O 1
ATOM 917 N N . SER A 1 112 ? 20.484 0.702 -19.283 1.00 90.69 112 SER A N 1
ATOM 918 C CA . SER A 1 112 ? 21.196 1.123 -18.080 1.00 90.69 112 SER A CA 1
ATOM 919 C C . SER A 1 112 ? 22.634 1.467 -18.463 1.00 90.69 112 SER A C 1
ATOM 921 O O . SER A 1 112 ? 23.245 0.698 -19.214 1.00 90.69 112 SER A O 1
ATOM 923 N N . PRO A 1 113 ? 23.207 2.556 -17.922 1.00 88.50 113 PRO A N 1
ATOM 924 C CA . PRO A 1 113 ? 24.622 2.873 -18.094 1.00 88.50 113 PRO A CA 1
ATOM 925 C C . PRO A 1 113 ? 25.538 1.866 -17.377 1.00 88.50 113 PRO A C 1
ATOM 927 O O . PRO A 1 113 ? 26.696 1.704 -17.753 1.00 88.50 113 PRO A O 1
ATOM 930 N N . PHE A 1 114 ? 25.031 1.154 -16.365 1.00 89.25 114 PHE A N 1
ATOM 931 C CA . PHE A 1 114 ? 25.782 0.141 -15.626 1.00 89.25 114 PHE A CA 1
ATOM 932 C C . PHE A 1 114 ? 25.553 -1.257 -16.206 1.00 89.25 114 PHE A C 1
ATOM 934 O O . PHE A 1 114 ? 24.415 -1.738 -16.296 1.00 89.25 114 PHE A O 1
ATOM 941 N N . GLN A 1 115 ? 26.645 -1.935 -16.562 1.00 88.06 115 GLN A N 1
ATOM 942 C CA . GLN A 1 115 ? 26.614 -3.297 -17.090 1.00 88.06 115 GLN A CA 1
ATOM 943 C C . GLN A 1 115 ? 26.049 -4.280 -16.049 1.00 88.06 115 GLN A C 1
ATOM 945 O O . GLN A 1 115 ? 26.419 -4.249 -14.879 1.00 88.06 115 GLN A O 1
ATOM 950 N N . GLY A 1 116 ? 25.129 -5.154 -16.468 1.00 85.56 116 GLY A N 1
ATOM 951 C CA . GLY A 1 116 ? 24.504 -6.166 -15.602 1.00 85.56 116 GLY A CA 1
ATOM 952 C C . GLY A 1 116 ? 23.375 -5.656 -14.693 1.00 85.56 116 GLY A C 1
ATOM 953 O O . GLY A 1 116 ? 22.624 -6.464 -14.146 1.00 85.56 116 GLY A O 1
ATOM 954 N N . PHE A 1 117 ? 23.176 -4.339 -14.577 1.00 90.06 117 PHE A N 1
ATOM 955 C CA . PHE A 1 117 ? 22.127 -3.777 -13.718 1.00 90.06 117 PHE A CA 1
ATOM 956 C C . PHE A 1 117 ? 20.707 -4.067 -14.231 1.00 90.06 117 PHE A C 1
ATOM 958 O O . PHE A 1 117 ? 19.788 -4.241 -13.436 1.00 90.06 117 PHE A O 1
ATOM 965 N N . ILE A 1 118 ? 20.533 -4.222 -15.549 1.00 90.75 118 ILE A N 1
ATOM 966 C CA . ILE A 1 118 ? 19.256 -4.632 -16.163 1.00 90.75 118 ILE A CA 1
ATOM 967 C C . ILE A 1 118 ? 18.799 -5.989 -15.609 1.00 90.75 118 ILE A C 1
ATOM 969 O O . ILE A 1 118 ? 17.624 -6.161 -15.280 1.00 90.75 118 ILE A O 1
ATOM 973 N N . THR A 1 119 ? 19.726 -6.939 -15.466 1.00 90.12 119 THR A N 1
ATOM 974 C CA . THR A 1 119 ? 19.445 -8.268 -14.910 1.00 90.12 119 THR A CA 1
ATOM 975 C C . THR A 1 119 ? 19.074 -8.166 -13.434 1.00 90.12 119 THR A C 1
ATOM 977 O O . THR A 1 119 ? 18.051 -8.703 -13.028 1.00 90.12 119 THR A O 1
ATOM 980 N N . ILE A 1 120 ? 19.825 -7.389 -12.642 1.00 92.38 120 ILE A N 1
ATOM 981 C CA . ILE A 1 120 ? 19.505 -7.136 -11.223 1.00 92.38 120 ILE A CA 1
ATOM 982 C C . ILE A 1 120 ? 18.105 -6.524 -11.082 1.00 92.38 120 ILE A C 1
ATOM 984 O O . ILE A 1 120 ? 17.329 -6.921 -10.211 1.00 92.38 120 ILE A O 1
ATOM 988 N N . PHE A 1 121 ? 17.750 -5.582 -11.952 1.00 92.31 121 PHE A N 1
ATOM 989 C CA . PHE A 1 121 ? 16.435 -4.964 -11.926 1.00 92.31 121 PHE A CA 1
ATOM 990 C C . PHE A 1 121 ? 15.314 -5.963 -12.220 1.00 92.31 121 PHE A C 1
ATOM 992 O O . PHE A 1 121 ? 14.374 -6.072 -11.430 1.00 92.31 121 PHE A O 1
ATOM 999 N N . LYS A 1 122 ? 15.420 -6.710 -13.326 1.00 90.31 122 LYS A N 1
ATOM 1000 C CA . LYS A 1 122 ? 14.392 -7.677 -13.736 1.00 90.31 122 LYS A CA 1
ATOM 1001 C C . LYS A 1 122 ? 14.276 -8.850 -12.759 1.00 90.31 122 LYS A C 1
ATOM 1003 O O . LYS A 1 122 ? 13.165 -9.230 -12.395 1.00 90.31 122 LYS A O 1
ATOM 1008 N N . ASP A 1 123 ? 15.398 -9.390 -12.290 1.00 90.44 123 ASP A N 1
ATOM 1009 C CA . ASP A 1 123 ? 15.402 -10.604 -11.472 1.00 90.44 123 ASP A CA 1
ATOM 1010 C C . ASP A 1 123 ? 15.229 -10.348 -9.977 1.00 90.44 123 ASP A C 1
ATOM 1012 O O . ASP A 1 123 ? 14.688 -11.208 -9.285 1.00 90.44 123 ASP A O 1
ATOM 1016 N N . VAL A 1 124 ? 15.644 -9.188 -9.459 1.00 94.00 124 VAL A N 1
ATOM 1017 C CA . VAL A 1 124 ? 15.594 -8.895 -8.017 1.00 94.00 124 VAL A CA 1
ATOM 1018 C C . VAL A 1 124 ? 14.583 -7.798 -7.714 1.00 94.00 124 VAL A C 1
ATOM 1020 O O . VAL A 1 124 ? 13.594 -8.049 -7.024 1.00 94.00 124 VAL A O 1
ATOM 1023 N N . LEU A 1 125 ? 14.791 -6.586 -8.234 1.00 94.12 125 LEU A N 1
ATOM 1024 C CA . LEU A 1 125 ? 13.987 -5.420 -7.845 1.00 94.12 125 LEU A CA 1
ATOM 1025 C C . LEU A 1 125 ? 12.515 -5.571 -8.242 1.00 94.12 125 LEU A C 1
ATOM 1027 O O . LEU A 1 125 ? 11.623 -5.317 -7.431 1.00 94.12 125 LEU A O 1
ATOM 1031 N N . LEU A 1 126 ? 12.254 -6.054 -9.455 1.00 93.31 126 LEU A N 1
ATOM 1032 C CA . LEU A 1 126 ? 10.900 -6.280 -9.950 1.00 93.31 126 LEU A CA 1
ATOM 1033 C C . LEU A 1 126 ? 10.199 -7.418 -9.187 1.00 93.31 126 LEU A C 1
ATOM 1035 O O . LEU A 1 126 ? 9.007 -7.316 -8.900 1.00 93.31 126 LEU A O 1
ATOM 1039 N N . ARG A 1 127 ? 10.929 -8.452 -8.741 1.00 94.31 127 ARG A N 1
ATOM 1040 C CA . ARG A 1 127 ? 10.367 -9.512 -7.880 1.00 94.31 127 ARG A CA 1
ATOM 1041 C C . ARG A 1 127 ? 10.019 -9.015 -6.482 1.00 94.31 127 ARG A C 1
ATOM 1043 O O . ARG A 1 127 ? 8.966 -9.376 -5.958 1.00 94.31 127 ARG A O 1
ATOM 1050 N N . ILE A 1 128 ? 10.862 -8.166 -5.893 1.00 95.25 128 ILE A N 1
ATOM 1051 C CA . ILE A 1 128 ? 10.558 -7.513 -4.613 1.00 95.25 128 ILE A CA 1
ATOM 1052 C C . ILE A 1 128 ? 9.302 -6.644 -4.761 1.00 95.25 128 ILE A C 1
ATOM 1054 O O . ILE A 1 128 ? 8.420 -6.694 -3.904 1.00 95.25 128 ILE A O 1
ATOM 1058 N N . LEU A 1 129 ? 9.164 -5.913 -5.872 1.00 95.12 129 LEU A N 1
ATOM 1059 C CA . LEU A 1 129 ? 7.972 -5.111 -6.142 1.00 95.12 129 LEU A CA 1
ATOM 1060 C C . LEU A 1 129 ? 6.703 -5.973 -6.280 1.00 95.12 129 LEU A C 1
ATOM 1062 O O . LEU A 1 129 ? 5.668 -5.622 -5.713 1.00 95.12 129 LEU A O 1
ATOM 1066 N N . ILE A 1 130 ? 6.779 -7.125 -6.960 1.00 94.94 130 ILE A N 1
ATOM 1067 C CA . ILE A 1 130 ? 5.671 -8.097 -7.029 1.00 94.94 130 ILE A CA 1
ATOM 1068 C C . ILE A 1 130 ? 5.296 -8.587 -5.627 1.00 94.94 130 ILE A C 1
ATOM 1070 O O . ILE A 1 130 ? 4.116 -8.599 -5.273 1.00 94.94 130 ILE A O 1
ATOM 1074 N N . PHE A 1 131 ? 6.283 -8.960 -4.809 1.00 95.62 131 PHE A N 1
ATOM 1075 C CA . PHE A 1 131 ? 6.044 -9.407 -3.437 1.00 95.62 131 PHE A CA 1
ATOM 1076 C C . PHE A 1 131 ? 5.342 -8.326 -2.601 1.00 95.62 131 PHE A C 1
ATOM 1078 O O . PHE A 1 131 ? 4.366 -8.616 -1.907 1.00 95.62 131 PHE A O 1
ATOM 1085 N N . ILE A 1 132 ? 5.772 -7.067 -2.729 1.00 95.19 132 ILE A N 1
ATOM 1086 C CA . ILE A 1 132 ? 5.125 -5.913 -2.091 1.00 95.19 132 ILE A CA 1
ATOM 1087 C C . ILE A 1 132 ? 3.677 -5.751 -2.568 1.00 95.19 132 ILE A C 1
ATOM 1089 O O . ILE A 1 132 ? 2.802 -5.473 -1.747 1.00 95.19 132 ILE A O 1
ATOM 1093 N N . CYS A 1 133 ? 3.395 -5.948 -3.859 1.00 94.62 133 CYS A N 1
ATOM 1094 C CA . CYS A 1 133 ? 2.035 -5.870 -4.399 1.00 94.62 133 CYS A CA 1
ATOM 1095 C C . CYS A 1 133 ? 1.126 -6.954 -3.806 1.00 94.62 133 CYS A C 1
ATOM 1097 O O . CYS A 1 133 ? 0.029 -6.644 -3.339 1.00 94.62 133 CYS A O 1
ATOM 1099 N N . ILE A 1 134 ? 1.598 -8.204 -3.759 1.00 94.81 134 ILE A N 1
ATOM 1100 C CA . ILE A 1 134 ? 0.858 -9.334 -3.173 1.00 94.81 134 ILE A CA 1
ATOM 1101 C C . ILE A 1 134 ? 0.589 -9.081 -1.686 1.00 94.81 134 ILE A C 1
ATOM 1103 O O . ILE A 1 134 ? -0.544 -9.221 -1.222 1.00 94.81 134 ILE A O 1
ATOM 1107 N N . PHE A 1 135 ? 1.610 -8.657 -0.939 1.00 94.38 135 PHE A N 1
ATOM 1108 C CA . PHE A 1 135 ? 1.453 -8.318 0.472 1.00 94.38 135 PHE A CA 1
ATOM 1109 C C . PHE A 1 135 ? 0.445 -7.179 0.666 1.00 94.38 135 PHE A C 1
ATOM 1111 O O . PHE A 1 135 ? -0.469 -7.285 1.486 1.00 94.38 135 PHE A O 1
ATOM 1118 N N . SER A 1 136 ? 0.563 -6.110 -0.125 1.00 93.25 136 SER A N 1
ATOM 1119 C CA . SER A 1 136 ? -0.326 -4.949 -0.046 1.00 93.25 136 SER A CA 1
ATOM 1120 C C . SER A 1 136 ? -1.776 -5.325 -0.352 1.00 93.25 136 SER A C 1
ATOM 1122 O O . SER A 1 136 ? -2.674 -4.835 0.333 1.00 93.25 136 SER A O 1
ATOM 1124 N N . LEU A 1 137 ? -2.018 -6.257 -1.281 1.00 93.88 137 LEU A N 1
ATOM 1125 C CA . LEU A 1 137 ? -3.351 -6.799 -1.559 1.00 93.88 137 LEU A CA 1
ATOM 1126 C C . LEU A 1 137 ? -3.948 -7.478 -0.315 1.00 93.88 137 LEU A C 1
ATOM 1128 O O . LEU A 1 137 ? -5.096 -7.225 0.047 1.00 93.88 137 LEU A O 1
ATOM 1132 N N . GLY A 1 138 ? -3.145 -8.277 0.395 1.00 91.25 138 GLY A N 1
ATOM 1133 C CA . GLY A 1 138 ? -3.539 -8.864 1.677 1.00 91.25 138 GLY A CA 1
ATOM 1134 C C . GLY A 1 138 ? -3.869 -7.802 2.729 1.00 91.25 138 GLY A C 1
ATOM 1135 O O . GLY A 1 138 ? -4.838 -7.939 3.475 1.00 91.25 138 GLY A O 1
ATOM 1136 N N . THR A 1 139 ? -3.120 -6.696 2.764 1.00 91.88 139 THR A N 1
ATOM 1137 C CA . THR A 1 139 ? -3.425 -5.597 3.693 1.00 91.88 139 THR A CA 1
ATOM 1138 C C . THR A 1 139 ? -4.715 -4.858 3.352 1.00 91.88 139 THR A C 1
ATOM 1140 O O . THR A 1 139 ? -5.436 -4.505 4.279 1.00 91.88 139 THR A O 1
ATOM 1143 N N . VAL A 1 140 ? -5.055 -4.697 2.065 1.00 91.44 140 VAL A N 1
ATOM 1144 C CA . VAL A 1 140 ? -6.341 -4.121 1.631 1.00 91.44 140 VAL A CA 1
ATOM 1145 C C . VAL A 1 140 ? -7.500 -4.940 2.185 1.00 91.44 140 VAL A C 1
ATOM 1147 O O . VAL A 1 140 ? -8.432 -4.369 2.745 1.00 91.44 140 VAL A O 1
ATOM 1150 N N . PHE A 1 141 ? -7.423 -6.271 2.105 1.00 88.50 141 PHE A N 1
ATOM 1151 C CA . PHE A 1 141 ? -8.450 -7.141 2.678 1.00 88.50 141 PHE A CA 1
ATOM 1152 C C . PHE A 1 141 ? -8.625 -6.908 4.186 1.00 88.50 141 PHE A C 1
ATOM 1154 O O . PHE A 1 141 ? -9.749 -6.784 4.663 1.00 88.50 141 PHE A O 1
ATOM 1161 N N . LEU A 1 142 ? -7.520 -6.778 4.928 1.00 86.25 142 LEU A N 1
ATOM 1162 C CA . LEU A 1 142 ? -7.542 -6.506 6.372 1.00 86.25 142 LEU A CA 1
ATOM 1163 C C . LEU A 1 142 ? -7.973 -5.076 6.733 1.00 86.25 142 LEU A C 1
ATOM 1165 O O . LEU A 1 142 ? -8.305 -4.818 7.890 1.00 86.25 142 LEU A O 1
ATOM 1169 N N . ASP A 1 143 ? -7.923 -4.143 5.783 1.00 82.94 143 ASP A N 1
ATOM 1170 C CA . ASP A 1 143 ? -8.415 -2.777 5.964 1.00 82.94 143 ASP A CA 1
ATOM 1171 C C . ASP A 1 143 ? -9.923 -2.679 5.681 1.00 82.94 143 ASP A C 1
ATOM 1173 O O . ASP A 1 143 ? -10.612 -1.922 6.359 1.00 82.94 143 ASP A O 1
ATOM 1177 N N . VAL A 1 144 ? -10.442 -3.474 4.734 1.00 83.62 144 VAL A N 1
ATOM 1178 C CA . VAL A 1 144 ? -11.889 -3.610 4.472 1.00 83.62 144 VAL A CA 1
ATOM 1179 C C . VAL A 1 144 ? -12.578 -4.427 5.565 1.00 83.62 144 VAL A C 1
ATOM 1181 O O . VAL A 1 144 ? -13.664 -4.060 6.001 1.00 83.62 144 VAL A O 1
ATOM 1184 N N . PHE A 1 145 ? -11.943 -5.509 6.025 1.00 81.44 145 PHE A N 1
ATOM 1185 C CA . PHE A 1 145 ? -12.424 -6.357 7.115 1.00 81.44 145 PHE A CA 1
ATOM 1186 C C . PHE A 1 145 ? -11.471 -6.253 8.311 1.00 81.44 145 PHE A C 1
ATOM 1188 O O . PHE A 1 145 ? -10.497 -7.014 8.393 1.00 81.44 145 PHE A O 1
ATOM 1195 N N . PRO A 1 146 ? -11.725 -5.328 9.257 1.00 78.25 146 PRO A N 1
ATOM 1196 C CA . PRO A 1 146 ? -10.878 -5.150 10.423 1.00 78.25 146 PRO A CA 1
ATOM 1197 C C . PRO A 1 146 ? -10.656 -6.475 11.156 1.00 78.25 146 PRO A C 1
ATOM 1199 O O . PRO A 1 146 ? -11.597 -7.209 11.457 1.00 78.25 146 PRO A O 1
ATOM 1202 N N . LEU A 1 147 ? -9.407 -6.748 11.546 1.00 78.75 147 LEU A N 1
ATOM 1203 C CA . LEU A 1 147 ? -9.037 -7.948 12.315 1.00 78.75 147 LEU A CA 1
ATOM 1204 C C . LEU A 1 147 ? -9.918 -8.167 13.555 1.00 78.75 147 LEU A C 1
ATOM 1206 O O . LEU A 1 147 ? -10.188 -9.306 13.924 1.00 78.75 147 LEU A O 1
ATOM 1210 N N . LYS A 1 148 ? -10.392 -7.084 14.185 1.00 74.94 148 LYS A N 1
ATOM 1211 C CA . LYS A 1 148 ? -11.326 -7.156 15.315 1.00 74.94 148 LYS A CA 1
ATOM 1212 C C . LYS A 1 148 ? -12.637 -7.833 14.919 1.00 74.94 148 LYS A C 1
ATOM 1214 O O . LYS A 1 148 ? -13.053 -8.760 15.602 1.00 74.94 148 LYS A O 1
ATOM 1219 N N . GLU A 1 149 ? -13.246 -7.418 13.813 1.00 73.31 149 GLU A N 1
ATOM 1220 C CA . GLU A 1 149 ? -14.510 -7.975 13.318 1.00 73.31 149 GLU A CA 1
ATOM 1221 C C . GLU A 1 149 ? -14.362 -9.442 12.923 1.00 73.31 149 GLU A C 1
ATOM 1223 O O . GLU A 1 149 ? -15.205 -10.260 13.284 1.00 73.31 149 GLU A O 1
ATOM 1228 N N . LEU A 1 150 ? -13.245 -9.802 12.282 1.00 77.12 150 LEU A N 1
ATOM 1229 C CA . LEU A 1 150 ? -12.929 -11.198 11.979 1.00 77.12 150 LEU A CA 1
ATOM 1230 C C . LEU A 1 150 ? -12.829 -12.034 13.260 1.00 77.12 150 LEU A C 1
ATOM 1232 O O . LEU A 1 150 ? -13.480 -13.072 13.378 1.00 77.12 150 LEU A O 1
ATOM 1236 N N . VAL A 1 151 ? -12.062 -11.575 14.252 1.00 77.44 151 VAL A N 1
ATOM 1237 C CA . VAL A 1 151 ? -11.918 -12.292 15.526 1.00 77.44 151 VAL A CA 1
ATOM 1238 C C . VAL A 1 151 ? -13.260 -12.382 16.260 1.00 77.44 151 VAL A C 1
ATOM 1240 O O . VAL A 1 151 ? -13.577 -13.446 16.792 1.00 77.44 151 VAL A O 1
ATOM 1243 N N . TYR A 1 152 ? -14.081 -11.330 16.246 1.00 74.06 152 TYR A N 1
ATOM 1244 C CA . TYR A 1 152 ? -15.432 -11.357 16.811 1.00 74.06 152 TYR A CA 1
ATOM 1245 C C . TYR A 1 152 ? -16.336 -12.373 16.117 1.00 74.06 152 TYR A C 1
ATOM 1247 O O . TYR A 1 152 ? -17.006 -13.153 16.794 1.00 74.06 152 TYR A O 1
ATOM 1255 N N . PHE A 1 153 ? -16.318 -12.415 14.785 1.00 73.81 153 PHE A N 1
ATOM 1256 C CA . PHE A 1 153 ? -17.083 -13.377 14.001 1.00 73.81 153 PHE A CA 1
ATOM 1257 C C . PHE A 1 153 ? -16.704 -14.822 14.356 1.00 73.81 153 PHE A C 1
ATOM 1259 O O . PHE A 1 153 ? -17.581 -15.655 14.599 1.00 73.81 153 PHE A O 1
ATOM 1266 N N . PHE A 1 154 ? -15.405 -15.118 14.471 1.00 75.56 154 PHE A N 1
ATOM 1267 C CA . PHE A 1 154 ? -14.936 -16.451 14.858 1.00 75.56 154 PHE A CA 1
ATOM 1268 C C . PHE A 1 154 ? -15.270 -16.803 16.310 1.00 75.56 154 PHE A C 1
ATOM 1270 O O . PHE A 1 154 ? -15.716 -17.919 16.572 1.00 75.56 154 PHE A O 1
ATOM 1277 N N . VAL A 1 155 ? -15.111 -15.867 17.253 1.00 73.62 155 VAL A N 1
ATOM 1278 C CA . VAL A 1 155 ? -15.477 -16.092 18.662 1.00 73.62 155 VAL A CA 1
ATOM 1279 C C . VAL A 1 155 ? -16.973 -16.355 18.797 1.00 73.62 155 VAL A C 1
ATOM 1281 O O . VAL A 1 155 ? -17.346 -17.329 19.442 1.00 73.62 155 VAL A O 1
ATOM 1284 N N . LYS A 1 156 ? -17.822 -15.576 18.117 1.00 71.31 156 LYS A N 1
ATOM 1285 C CA . LYS A 1 156 ? -19.277 -15.781 18.103 1.00 71.31 156 LYS A CA 1
ATOM 1286 C C . LYS A 1 156 ? -19.667 -17.151 17.541 1.00 71.31 156 LYS A C 1
ATOM 1288 O O . LYS A 1 156 ? -20.606 -17.775 18.031 1.00 71.31 156 LYS A O 1
ATOM 1293 N N . LYS A 1 157 ? -18.960 -17.626 16.510 1.00 73.88 157 LYS A N 1
ATOM 1294 C CA . LYS A 1 157 ? -19.249 -18.913 15.864 1.00 73.88 157 LYS A CA 1
ATOM 1295 C C . LYS A 1 157 ? -18.793 -20.117 16.697 1.00 73.88 157 LYS A C 1
ATOM 1297 O O . LYS A 1 157 ? -19.474 -21.137 16.682 1.00 73.88 157 LYS A O 1
ATOM 1302 N N . ILE A 1 158 ? -17.666 -20.002 17.404 1.00 70.75 158 ILE A N 1
ATOM 1303 C CA . ILE A 1 158 ? -17.032 -21.111 18.139 1.00 70.75 158 ILE A CA 1
ATOM 1304 C C . ILE A 1 158 ? -17.495 -21.160 19.603 1.00 70.75 158 ILE A C 1
ATOM 1306 O O . ILE A 1 158 ? -17.889 -22.216 20.086 1.00 70.75 158 ILE A O 1
ATOM 1310 N N . ASN A 1 159 ? -17.506 -20.020 20.297 1.00 61.88 159 ASN A N 1
ATOM 1311 C CA . ASN A 1 159 ? -17.832 -19.917 21.719 1.00 61.88 159 ASN A CA 1
ATOM 1312 C C . ASN A 1 159 ? -19.144 -19.147 21.915 1.00 61.88 159 ASN A C 1
ATOM 1314 O O . ASN A 1 159 ? -19.143 -17.996 22.350 1.00 61.88 159 ASN A O 1
ATOM 1318 N N . LYS A 1 160 ? -20.286 -19.806 21.660 1.00 60.06 160 LYS A N 1
ATOM 1319 C CA . LYS A 1 160 ? -21.622 -19.239 21.951 1.00 60.06 160 LYS A CA 1
ATOM 1320 C C . LYS A 1 160 ? -21.799 -18.817 23.424 1.00 60.06 160 LYS A C 1
ATOM 1322 O O . LYS A 1 160 ? -22.674 -18.012 23.709 1.00 60.06 160 LYS A O 1
ATOM 1327 N N . GLY A 1 161 ? -20.977 -19.345 24.340 1.00 54.38 161 GLY A N 1
ATOM 1328 C CA . GLY A 1 161 ? -21.009 -19.046 25.777 1.00 54.38 161 GLY A CA 1
ATOM 1329 C C . GLY A 1 161 ? -20.113 -17.891 26.257 1.00 54.38 161 GLY A C 1
ATOM 1330 O O . GLY A 1 161 ? -20.166 -17.568 27.435 1.00 54.38 161 GLY A O 1
ATOM 1331 N N . GLU A 1 162 ? -19.297 -17.265 25.395 1.00 56.16 162 GLU A N 1
ATOM 1332 C CA . GLU A 1 162 ? -18.441 -16.111 25.766 1.00 56.16 162 GLU A CA 1
ATOM 1333 C C . GLU A 1 162 ? -19.080 -14.746 25.402 1.00 56.16 162 GLU A C 1
ATOM 1335 O O . GLU A 1 162 ? -18.395 -13.723 25.393 1.00 56.16 162 GLU A O 1
ATOM 1340 N N . VAL A 1 163 ? -20.385 -14.700 25.087 1.00 52.09 163 VAL A N 1
ATOM 1341 C CA . VAL A 1 163 ? -21.104 -13.448 24.778 1.00 52.09 163 VAL A CA 1
ATOM 1342 C C . VAL A 1 163 ? -21.337 -12.669 26.075 1.00 52.09 163 VAL A C 1
ATOM 1344 O O . VAL A 1 163 ? -22.299 -12.889 26.807 1.00 52.09 163 VAL A O 1
ATOM 1347 N N . ALA A 1 164 ? -20.397 -11.784 26.387 1.00 53.00 164 ALA A N 1
ATOM 1348 C CA . ALA A 1 164 ? -20.441 -10.935 27.563 1.00 53.00 164 ALA A CA 1
ATOM 1349 C C . ALA A 1 164 ? -21.352 -9.721 27.315 1.00 53.00 164 ALA A C 1
ATOM 1351 O O . ALA A 1 164 ? -20.887 -8.657 26.924 1.00 53.00 164 ALA A O 1
ATOM 1352 N N . ILE A 1 165 ? -22.633 -9.885 27.664 1.00 51.72 165 ILE A N 1
ATOM 1353 C CA . ILE A 1 165 ? -23.673 -8.846 27.784 1.00 51.72 165 ILE A CA 1
ATOM 1354 C C . ILE A 1 165 ? -24.482 -8.630 26.488 1.00 51.72 165 ILE A C 1
ATOM 1356 O O . ILE A 1 165 ? -24.084 -7.914 25.566 1.00 51.72 165 ILE A O 1
ATOM 1360 N N . ASP A 1 166 ? -25.685 -9.212 26.472 1.00 45.06 166 ASP A N 1
ATOM 1361 C CA . ASP A 1 166 ? -26.785 -8.820 25.586 1.00 45.06 166 ASP A CA 1
ATOM 1362 C C . ASP A 1 166 ? -27.409 -7.507 26.103 1.00 45.06 166 ASP A C 1
ATOM 1364 O O . ASP A 1 166 ? -27.992 -7.469 27.187 1.00 45.06 166 ASP A O 1
ATOM 1368 N N . ILE A 1 167 ? -27.321 -6.422 25.328 1.00 48.00 167 ILE A N 1
ATOM 1369 C CA . ILE A 1 167 ? -28.119 -5.201 25.524 1.00 48.00 167 ILE A CA 1
ATOM 1370 C C . ILE A 1 167 ? -29.125 -5.124 24.369 1.00 48.00 167 ILE A C 1
ATOM 1372 O O . ILE A 1 167 ? -28.906 -4.464 23.350 1.00 48.00 167 ILE A O 1
ATOM 1376 N N . GLY A 1 168 ? -30.245 -5.834 24.508 1.00 58.28 168 GLY A N 1
ATOM 1377 C CA . GLY A 1 168 ? -31.294 -5.877 23.485 1.00 58.28 168 GLY A CA 1
ATOM 1378 C C . GLY A 1 168 ? -30.820 -6.545 22.187 1.00 58.28 168 GLY A C 1
ATOM 1379 O O . GLY A 1 168 ? -30.480 -7.720 22.191 1.00 58.28 168 GLY A O 1
ATOM 1380 N N . ILE A 1 169 ? -30.813 -5.807 21.069 1.00 45.00 169 ILE A N 1
ATOM 1381 C CA . ILE A 1 169 ? -30.347 -6.298 19.749 1.00 45.00 169 ILE A CA 1
ATOM 1382 C C . ILE A 1 169 ? -28.804 -6.254 19.647 1.00 45.00 169 ILE A C 1
ATOM 1384 O O . ILE A 1 169 ? -28.209 -6.879 18.769 1.00 45.00 169 ILE A O 1
ATOM 1388 N N . GLY A 1 170 ? -28.139 -5.508 20.537 1.00 43.22 170 GLY A N 1
ATOM 1389 C CA . GLY A 1 170 ? -26.688 -5.354 20.555 1.00 43.22 170 GLY A CA 1
ATOM 1390 C C . GLY A 1 170 ? -26.017 -6.365 21.479 1.00 43.22 170 GLY A C 1
ATOM 1391 O O . GLY A 1 170 ? -26.294 -6.394 22.673 1.00 43.22 170 GLY A O 1
ATOM 1392 N N . GLN A 1 171 ? -25.090 -7.151 20.934 1.00 52.81 171 GLN A N 1
ATOM 1393 C CA . GLN A 1 171 ? -24.212 -8.038 21.699 1.00 52.81 171 GLN A CA 1
ATOM 1394 C C . GLN A 1 171 ? -22.846 -7.388 21.861 1.00 52.81 171 GLN A C 1
ATOM 1396 O O . GLN A 1 171 ? -22.156 -7.153 20.867 1.00 52.81 171 GLN A O 1
ATOM 1401 N N . ILE A 1 172 ? -22.441 -7.122 23.101 1.00 57.91 172 ILE A N 1
ATOM 1402 C CA . ILE A 1 172 ? -21.054 -6.774 23.400 1.00 57.91 172 ILE A CA 1
ATOM 1403 C C . ILE A 1 172 ? -20.312 -8.102 23.582 1.00 57.91 172 ILE A C 1
ATOM 1405 O O . ILE A 1 172 ? -20.782 -9.017 24.246 1.00 57.91 172 ILE A O 1
ATOM 1409 N N . ILE A 1 173 ? -19.179 -8.271 22.905 1.00 60.34 173 ILE A N 1
ATOM 1410 C CA . ILE A 1 173 ? -18.316 -9.438 23.099 1.00 60.34 173 ILE A CA 1
ATOM 1411 C C . ILE A 1 173 ? -17.052 -8.906 23.760 1.00 60.34 173 ILE A C 1
ATOM 1413 O O . ILE A 1 173 ? -16.305 -8.129 23.163 1.00 60.34 173 ILE A O 1
ATOM 1417 N N . GLU A 1 174 ? -16.812 -9.292 25.007 1.00 62.38 174 GLU A N 1
ATOM 1418 C CA . GLU A 1 174 ? -15.585 -8.921 25.701 1.00 62.38 174 GLU A CA 1
ATOM 1419 C C . GLU A 1 174 ? -14.450 -9.835 25.218 1.00 62.38 174 GLU A C 1
ATOM 1421 O O . GLU A 1 174 ? -14.415 -11.040 25.481 1.00 62.38 174 GLU A O 1
ATOM 1426 N N . LEU A 1 175 ? -13.518 -9.279 24.440 1.00 64.75 175 LEU A N 1
ATOM 1427 C CA . LEU A 1 175 ? -12.336 -10.020 24.008 1.00 64.75 175 LEU A CA 1
ATOM 1428 C C . LEU A 1 175 ? -11.377 -10.186 25.186 1.00 64.75 175 LEU A C 1
ATOM 1430 O O . LEU A 1 175 ? -10.991 -9.220 25.841 1.00 64.75 175 LEU A O 1
ATOM 1434 N N . LYS A 1 176 ? -10.898 -11.418 25.403 1.00 70.50 176 LYS A N 1
ATOM 1435 C CA . LYS A 1 176 ? -9.787 -11.676 26.331 1.00 70.50 176 LYS A CA 1
ATOM 1436 C C . LYS A 1 176 ? -8.607 -10.759 25.990 1.00 70.50 176 LYS A C 1
ATOM 1438 O O . LYS A 1 176 ? -8.191 -10.694 24.832 1.00 70.50 176 LYS A O 1
ATOM 1443 N N . LYS A 1 177 ? -7.999 -10.144 27.013 1.00 73.00 177 LYS A N 1
ATOM 1444 C CA . LYS A 1 177 ? -6.855 -9.212 26.891 1.00 73.00 177 LYS A CA 1
ATOM 1445 C C . LYS A 1 177 ? -5.706 -9.738 26.013 1.00 73.00 177 LYS A C 1
ATOM 1447 O O . LYS A 1 177 ? -4.993 -8.948 25.398 1.00 73.00 177 LYS A O 1
ATOM 1452 N N . SER A 1 178 ? -5.509 -11.057 25.940 1.00 74.50 178 SER A N 1
ATOM 1453 C CA . SER A 1 178 ? -4.519 -11.686 25.055 1.00 74.50 178 SER A CA 1
ATOM 1454 C C . SER A 1 178 ? -4.847 -1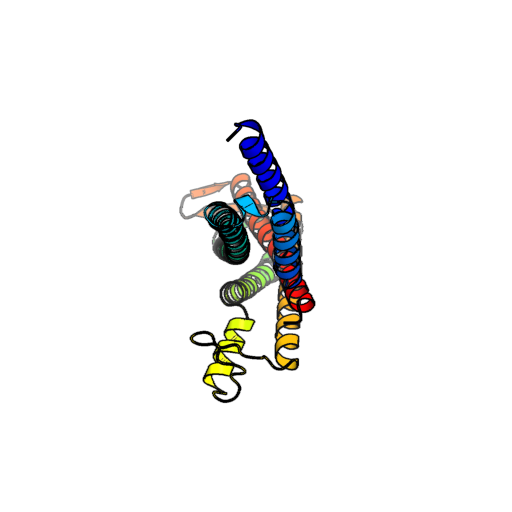1.513 23.566 1.00 74.50 178 SER A C 1
ATOM 1456 O O . SER A 1 178 ? -3.961 -11.153 22.795 1.00 74.50 178 SER A O 1
ATOM 1458 N N . LYS A 1 179 ? -6.111 -11.692 23.159 1.00 77.25 179 LYS A N 1
ATOM 1459 C CA . LYS A 1 179 ? -6.559 -11.559 21.762 1.00 77.25 179 LYS A CA 1
ATOM 1460 C C . LYS A 1 179 ? -6.458 -10.111 21.279 1.00 77.25 179 LYS A C 1
ATOM 1462 O O . LYS A 1 179 ? -5.941 -9.871 20.192 1.00 77.25 179 LYS A O 1
ATOM 1467 N N . THR A 1 180 ? -6.847 -9.145 22.113 1.00 77.19 180 THR A N 1
ATOM 1468 C CA . THR A 1 180 ? -6.705 -7.712 21.799 1.00 77.19 180 THR A CA 1
ATOM 1469 C C . THR A 1 180 ? -5.239 -7.316 21.599 1.00 77.19 180 THR A C 1
ATOM 1471 O O . THR A 1 180 ? -4.918 -6.612 20.640 1.00 77.19 180 THR A O 1
ATOM 1474 N N . LYS A 1 181 ? -4.322 -7.814 22.446 1.00 80.75 181 LYS A N 1
ATOM 1475 C CA . LYS A 1 181 ? -2.876 -7.581 22.276 1.00 80.75 181 LYS A CA 1
ATOM 1476 C C . LYS A 1 181 ? -2.367 -8.114 20.938 1.00 80.75 181 LYS A C 1
ATOM 1478 O O . LYS A 1 181 ? -1.638 -7.397 20.259 1.00 80.75 181 LYS A O 1
ATOM 1483 N N . ILE A 1 182 ? -2.759 -9.330 20.551 1.00 82.19 182 ILE A N 1
ATOM 1484 C CA . ILE A 1 182 ? -2.352 -9.926 19.269 1.00 82.19 182 ILE A CA 1
ATOM 1485 C C . ILE A 1 182 ? -2.799 -9.033 18.107 1.00 82.19 182 ILE A C 1
ATOM 1487 O O . ILE A 1 182 ? -1.967 -8.643 17.295 1.00 82.19 182 ILE A O 1
ATOM 1491 N N . ILE A 1 183 ? -4.070 -8.616 18.085 1.00 82.38 183 ILE A N 1
ATOM 1492 C CA . ILE A 1 183 ? -4.609 -7.733 17.035 1.00 82.38 183 ILE A CA 1
ATOM 1493 C C . ILE A 1 183 ? -3.822 -6.415 16.953 1.00 82.38 183 ILE A C 1
ATOM 1495 O O . ILE A 1 183 ? -3.494 -5.952 15.859 1.00 82.38 183 ILE A O 1
ATOM 1499 N N . TYR A 1 184 ? -3.495 -5.816 18.101 1.00 85.44 184 TYR A N 1
ATOM 1500 C CA . TYR A 1 184 ? -2.711 -4.582 18.167 1.00 85.44 184 TYR A CA 1
ATOM 1501 C C . TYR A 1 184 ? -1.316 -4.750 17.548 1.00 85.44 184 TYR A C 1
ATOM 1503 O O . TYR A 1 184 ? -0.922 -3.942 16.703 1.00 85.44 184 TYR A O 1
ATOM 1511 N N . TYR A 1 185 ? -0.585 -5.805 17.927 1.00 86.75 185 TYR A N 1
ATOM 1512 C CA . TYR A 1 185 ? 0.746 -6.073 17.378 1.00 86.75 185 TYR A CA 1
ATOM 1513 C C . TYR A 1 185 ? 0.693 -6.392 15.883 1.00 86.75 185 TYR A C 1
ATOM 1515 O O . TYR A 1 185 ? 1.484 -5.832 15.130 1.00 86.75 185 TYR A O 1
ATOM 1523 N N . THR A 1 186 ? -0.279 -7.188 15.428 1.00 88.12 186 THR A N 1
ATOM 1524 C CA . THR A 1 186 ? -0.472 -7.475 13.999 1.00 88.12 186 THR A CA 1
ATOM 1525 C C . THR A 1 186 ? -0.715 -6.196 13.197 1.00 88.12 186 THR A C 1
ATOM 1527 O O . THR A 1 186 ? -0.073 -5.985 12.170 1.00 88.12 186 THR A O 1
ATOM 1530 N N . ASN A 1 187 ? -1.581 -5.296 13.676 1.00 88.44 187 ASN A N 1
ATOM 1531 C CA . ASN A 1 187 ? -1.835 -4.019 13.005 1.00 88.44 187 ASN A CA 1
ATOM 1532 C C . ASN A 1 187 ? -0.592 -3.124 12.941 1.00 88.44 187 ASN A C 1
ATOM 1534 O O . ASN A 1 187 ? -0.378 -2.456 11.929 1.00 88.44 187 ASN A O 1
ATOM 1538 N N . ILE A 1 188 ? 0.234 -3.129 13.990 1.00 90.31 188 ILE A N 1
ATOM 1539 C CA . ILE A 1 188 ? 1.504 -2.396 13.995 1.00 90.31 188 ILE A CA 1
ATOM 1540 C C . ILE A 1 188 ? 2.482 -2.972 12.981 1.00 90.31 188 ILE A C 1
ATOM 1542 O O . ILE A 1 188 ? 3.037 -2.213 12.190 1.00 90.31 188 ILE A O 1
ATOM 1546 N N . SER A 1 189 ? 2.672 -4.291 12.975 1.00 90.69 189 SER A N 1
ATOM 1547 C CA . SER A 1 189 ? 3.555 -4.957 12.018 1.00 90.69 189 SER A CA 1
ATOM 1548 C C . SER A 1 189 ? 3.136 -4.657 10.580 1.00 90.69 189 SER A C 1
ATOM 1550 O O . SER A 1 189 ? 3.981 -4.296 9.768 1.00 90.69 189 SER A O 1
ATOM 1552 N N . ILE A 1 190 ? 1.832 -4.702 10.281 1.00 92.50 190 ILE A N 1
ATOM 1553 C CA . ILE A 1 190 ? 1.309 -4.334 8.957 1.00 92.50 190 ILE A CA 1
ATOM 1554 C C . ILE A 1 190 ? 1.645 -2.878 8.613 1.00 92.50 190 ILE A C 1
ATOM 1556 O O . ILE A 1 190 ? 2.139 -2.614 7.519 1.00 92.50 190 ILE A O 1
ATOM 1560 N N . GLY A 1 191 ? 1.409 -1.937 9.535 1.00 91.75 191 GLY A N 1
ATOM 1561 C CA . GLY A 1 191 ? 1.704 -0.520 9.308 1.00 91.75 191 GLY A CA 1
ATOM 1562 C C . GLY A 1 191 ? 3.190 -0.255 9.044 1.00 91.75 191 GLY A C 1
ATOM 1563 O O . GLY A 1 191 ? 3.528 0.501 8.138 1.00 91.75 191 GLY A O 1
ATOM 1564 N N . ILE A 1 192 ? 4.082 -0.924 9.780 1.00 93.25 192 ILE A N 1
ATOM 1565 C CA . ILE A 1 192 ? 5.535 -0.829 9.583 1.00 93.25 192 ILE A CA 1
ATOM 1566 C C . ILE A 1 192 ? 5.942 -1.382 8.211 1.00 93.25 192 ILE A C 1
ATOM 1568 O O . ILE A 1 192 ? 6.685 -0.724 7.484 1.00 93.25 192 ILE A O 1
ATOM 1572 N N . ILE A 1 193 ? 5.432 -2.555 7.821 1.00 94.44 193 ILE A N 1
ATOM 1573 C CA . ILE A 1 193 ? 5.750 -3.158 6.517 1.00 94.44 193 ILE A CA 1
ATOM 1574 C C . ILE A 1 193 ? 5.250 -2.273 5.363 1.00 94.44 193 ILE A C 1
ATOM 1576 O O . ILE A 1 193 ? 5.948 -2.135 4.358 1.00 94.44 193 ILE A O 1
ATOM 1580 N N . GLN A 1 194 ? 4.090 -1.620 5.504 1.00 94.56 194 GLN A N 1
ATOM 1581 C CA . GLN A 1 194 ? 3.592 -0.662 4.505 1.00 94.56 194 GLN A CA 1
ATOM 1582 C C . GLN A 1 194 ? 4.530 0.544 4.339 1.00 94.56 194 GLN A C 1
ATOM 1584 O O . GLN A 1 194 ? 4.796 0.953 3.210 1.00 94.56 194 GLN A O 1
ATOM 1589 N N . ILE A 1 195 ? 5.090 1.069 5.433 1.00 95.12 195 ILE A N 1
ATOM 1590 C CA . ILE A 1 195 ? 6.073 2.166 5.381 1.00 95.12 195 ILE A CA 1
ATOM 1591 C C . ILE A 1 195 ? 7.363 1.708 4.687 1.00 95.12 195 ILE A C 1
ATOM 1593 O O . ILE A 1 195 ? 7.863 2.397 3.798 1.00 95.12 195 ILE A O 1
ATOM 1597 N N . PHE A 1 196 ? 7.884 0.524 5.027 1.00 95.94 196 PHE A N 1
ATOM 1598 C CA . PHE A 1 196 ? 9.053 -0.033 4.334 1.00 95.94 196 PHE A CA 1
ATOM 1599 C C . PHE A 1 196 ? 8.792 -0.246 2.841 1.00 95.94 196 PHE A C 1
ATOM 1601 O O . PHE A 1 196 ? 9.650 0.055 2.013 1.00 95.94 196 PHE A O 1
ATOM 1608 N N . SER A 1 197 ? 7.585 -0.687 2.490 1.00 95.94 197 SER A N 1
ATOM 1609 C CA . SER A 1 197 ? 7.161 -0.843 1.099 1.00 95.94 197 SER A CA 1
ATOM 1610 C C . SER A 1 197 ? 7.146 0.496 0.356 1.00 95.94 197 SER A C 1
ATOM 1612 O O . SER A 1 197 ? 7.644 0.570 -0.764 1.00 95.94 197 SER A O 1
ATOM 1614 N N . SER A 1 198 ? 6.652 1.576 0.979 1.00 96.31 198 SER A N 1
ATOM 1615 C CA . SER A 1 198 ? 6.704 2.904 0.353 1.00 96.31 198 SER A CA 1
ATOM 1616 C C . SER A 1 198 ? 8.137 3.396 0.169 1.00 96.31 198 SER A C 1
ATOM 1618 O O . SER A 1 198 ? 8.457 3.934 -0.885 1.00 96.31 198 SER A O 1
ATOM 1620 N N . ILE A 1 199 ? 9.018 3.165 1.153 1.00 96.62 199 ILE A N 1
ATOM 1621 C CA . ILE A 1 199 ? 10.438 3.534 1.051 1.00 96.62 199 ILE A CA 1
ATOM 1622 C C . ILE A 1 199 ? 11.082 2.814 -0.136 1.00 96.62 199 ILE A C 1
ATOM 1624 O O . ILE A 1 199 ? 11.759 3.450 -0.938 1.00 96.62 199 ILE A O 1
ATOM 1628 N N . PHE A 1 200 ? 10.824 1.515 -0.295 1.00 96.94 200 PHE A N 1
ATOM 1629 C CA . PHE A 1 200 ? 11.321 0.754 -1.438 1.00 96.94 200 PHE A CA 1
ATOM 1630 C C . PHE A 1 200 ? 10.826 1.318 -2.780 1.00 96.94 200 PHE A C 1
ATOM 1632 O O . PHE A 1 200 ? 11.615 1.472 -3.709 1.00 96.94 200 PHE A O 1
ATOM 1639 N N . ILE A 1 201 ? 9.548 1.695 -2.883 1.00 96.50 201 ILE A N 1
ATOM 1640 C CA . ILE A 1 201 ? 9.009 2.326 -4.098 1.00 96.50 201 ILE A CA 1
ATOM 1641 C C . ILE A 1 201 ? 9.701 3.667 -4.385 1.00 96.50 201 ILE A C 1
ATOM 1643 O O . ILE A 1 201 ? 10.034 3.944 -5.535 1.00 96.50 201 ILE A O 1
ATOM 1647 N N . PHE A 1 202 ? 9.976 4.480 -3.362 1.00 96.50 202 PHE A N 1
ATOM 1648 C CA . PHE A 1 202 ? 10.736 5.721 -3.540 1.00 96.50 202 PHE A CA 1
ATOM 1649 C C . PHE A 1 202 ? 12.192 5.477 -3.952 1.00 96.50 202 PHE A C 1
ATOM 1651 O O . PHE A 1 202 ? 12.722 6.254 -4.742 1.00 96.50 202 PHE A O 1
ATOM 1658 N N . ILE A 1 203 ? 12.817 4.384 -3.502 1.00 95.69 203 ILE A N 1
ATOM 1659 C CA . ILE A 1 203 ? 14.132 3.960 -4.005 1.00 95.69 203 ILE A CA 1
ATOM 1660 C C . ILE A 1 203 ? 14.048 3.619 -5.497 1.00 95.69 203 ILE A C 1
ATOM 1662 O O . ILE A 1 203 ? 14.918 4.035 -6.257 1.00 95.69 203 ILE A O 1
ATOM 1666 N N . LEU A 1 204 ? 12.997 2.925 -5.949 1.00 94.62 204 LEU A N 1
ATOM 1667 C CA . LEU A 1 204 ? 12.802 2.685 -7.382 1.00 94.62 204 LEU A CA 1
ATOM 1668 C C . LEU A 1 204 ? 12.648 4.000 -8.148 1.00 94.62 204 LEU A C 1
ATOM 1670 O O . LEU A 1 204 ? 13.355 4.204 -9.124 1.00 94.62 204 LEU A O 1
ATOM 1674 N N . ILE A 1 205 ? 11.801 4.922 -7.684 1.00 94.94 205 ILE A N 1
ATOM 1675 C CA . ILE A 1 205 ? 11.656 6.250 -8.305 1.00 94.94 205 ILE A CA 1
ATOM 1676 C C . ILE A 1 205 ? 13.016 6.948 -8.409 1.00 94.94 205 ILE A C 1
ATOM 1678 O O . ILE A 1 205 ? 13.349 7.487 -9.458 1.00 94.94 205 ILE A O 1
ATOM 1682 N N . TYR A 1 206 ? 13.823 6.899 -7.349 1.00 94.38 206 TYR A N 1
ATOM 1683 C CA . TYR A 1 206 ? 15.165 7.470 -7.348 1.00 94.38 206 TYR A CA 1
ATOM 1684 C C . TYR A 1 206 ? 16.064 6.848 -8.430 1.00 94.38 206 TYR A C 1
ATOM 1686 O O . TYR A 1 206 ? 16.708 7.583 -9.171 1.00 94.38 206 TYR A O 1
ATOM 1694 N N . LEU A 1 207 ? 16.071 5.519 -8.583 1.00 92.88 207 LEU A N 1
ATOM 1695 C CA . LEU A 1 207 ? 16.884 4.843 -9.605 1.00 92.88 207 LEU A CA 1
ATOM 1696 C C . LEU A 1 207 ? 16.541 5.294 -11.030 1.00 92.88 207 LEU A C 1
ATOM 1698 O O . LEU A 1 207 ? 17.444 5.502 -11.837 1.00 92.88 207 LEU A O 1
ATOM 1702 N N . PHE A 1 208 ? 15.256 5.473 -11.331 1.00 90.31 208 PHE A N 1
ATOM 1703 C CA . PHE A 1 208 ? 14.831 5.964 -12.643 1.00 90.31 208 PHE A CA 1
ATOM 1704 C C . PHE A 1 208 ? 15.104 7.463 -12.807 1.00 90.31 208 PHE A C 1
ATOM 1706 O O . PHE A 1 208 ? 15.509 7.900 -13.876 1.00 90.31 208 PHE A O 1
ATOM 1713 N N . ALA A 1 209 ? 14.923 8.267 -11.753 1.00 90.94 209 ALA A N 1
ATOM 1714 C CA . ALA A 1 209 ? 15.147 9.714 -11.813 1.00 90.94 209 ALA A CA 1
ATO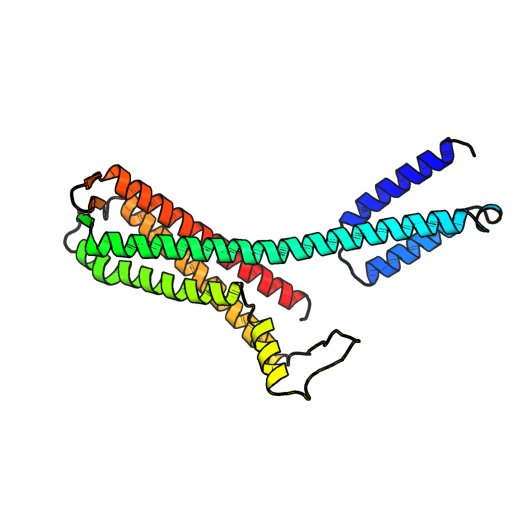M 1715 C C . ALA A 1 209 ? 16.620 10.080 -12.062 1.00 90.94 209 ALA A C 1
ATOM 1717 O O . ALA A 1 209 ? 16.900 11.108 -12.670 1.00 90.94 209 ALA A O 1
ATOM 1718 N N . PHE A 1 210 ? 17.546 9.236 -11.605 1.00 92.25 210 PHE A N 1
ATOM 1719 C CA . PHE A 1 210 ? 18.986 9.373 -11.839 1.00 92.25 210 PHE A CA 1
ATOM 1720 C C . PHE A 1 210 ? 19.476 8.613 -13.080 1.00 92.25 210 PHE A C 1
ATOM 1722 O O . PHE A 1 210 ? 20.680 8.423 -13.232 1.00 92.25 210 PHE A O 1
ATOM 1729 N N . GLU A 1 211 ? 18.561 8.156 -13.944 1.00 87.75 211 GLU A N 1
ATOM 1730 C CA . GLU A 1 211 ? 18.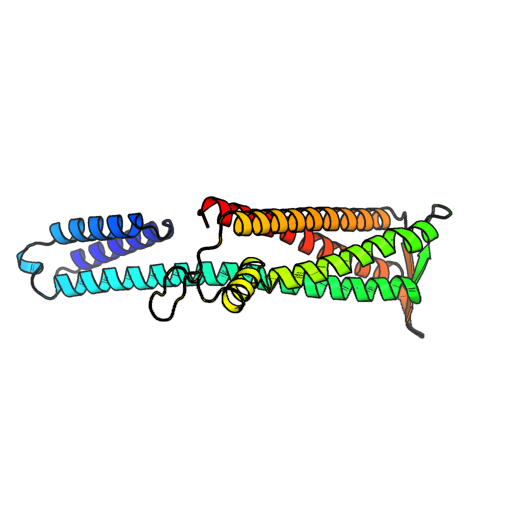872 7.443 -15.193 1.00 87.75 211 GLU A CA 1
ATOM 1731 C C . GLU A 1 211 ? 19.762 6.197 -14.980 1.00 87.75 211 GLU A C 1
ATOM 1733 O O . GLU A 1 211 ? 20.456 5.737 -15.885 1.00 87.75 211 GLU A O 1
ATOM 1738 N N . VAL A 1 212 ? 19.725 5.601 -13.778 1.00 90.00 212 VAL A N 1
ATOM 1739 C CA . VAL A 1 212 ? 20.392 4.316 -13.496 1.00 90.00 212 VAL A CA 1
ATOM 1740 C C . VAL A 1 212 ? 19.701 3.200 -14.283 1.00 90.00 212 VAL A C 1
ATOM 1742 O O . VAL A 1 212 ? 20.337 2.237 -14.704 1.00 90.00 212 VAL A O 1
ATOM 1745 N N . ILE A 1 213 ? 18.390 3.338 -14.491 1.00 90.81 213 ILE A N 1
ATOM 1746 C CA . ILE A 1 213 ? 17.581 2.525 -15.399 1.00 90.81 213 ILE A CA 1
ATOM 1747 C C . ILE A 1 213 ? 16.679 3.473 -16.169 1.00 90.81 213 ILE A C 1
ATOM 1749 O O . ILE A 1 213 ? 16.049 4.339 -15.565 1.00 90.81 213 ILE A O 1
ATOM 1753 N N . SER A 1 214 ? 16.560 3.249 -17.470 1.00 90.56 214 SER A N 1
ATOM 1754 C CA . SER A 1 214 ? 15.603 3.946 -18.318 1.00 90.56 214 SER A CA 1
ATOM 1755 C C . SER A 1 214 ? 14.745 2.971 -19.117 1.00 90.56 214 SER A C 1
ATOM 1757 O O . SER A 1 214 ? 15.135 1.830 -19.406 1.00 90.56 214 SER A O 1
ATOM 1759 N N . ILE A 1 215 ? 13.535 3.422 -19.449 1.00 89.56 215 ILE A N 1
ATOM 1760 C CA . ILE A 1 215 ? 12.616 2.699 -20.332 1.00 89.56 215 ILE A CA 1
ATOM 1761 C C . ILE A 1 215 ? 12.744 3.327 -21.715 1.00 89.56 215 ILE A C 1
ATOM 1763 O O . ILE A 1 215 ? 12.221 4.416 -21.944 1.00 89.56 215 ILE A O 1
ATOM 1767 N N . ASN A 1 216 ? 13.421 2.638 -22.633 1.00 85.62 216 ASN A N 1
ATOM 1768 C CA . ASN A 1 216 ? 13.685 3.160 -23.972 1.00 85.62 216 ASN A CA 1
ATOM 1769 C C . ASN A 1 216 ? 12.400 3.313 -24.778 1.00 85.62 216 ASN A C 1
ATOM 1771 O O . ASN A 1 216 ? 12.096 4.385 -25.295 1.00 85.62 216 ASN A O 1
ATOM 1775 N N . GLU A 1 217 ? 11.641 2.230 -24.871 1.00 85.69 217 GLU A N 1
ATOM 1776 C CA . GLU A 1 217 ? 10.377 2.198 -25.588 1.00 85.69 217 GLU A CA 1
ATOM 1777 C C . GLU A 1 217 ? 9.498 1.064 -25.064 1.00 85.69 217 GLU A C 1
ATOM 1779 O O . GLU A 1 217 ? 9.983 0.061 -24.524 1.00 85.69 217 GLU A O 1
ATOM 1784 N N . ILE A 1 218 ? 8.188 1.240 -25.224 1.00 87.38 218 ILE A N 1
ATOM 1785 C CA . ILE A 1 218 ? 7.189 0.203 -24.966 1.00 87.38 218 ILE A CA 1
ATOM 1786 C C . ILE A 1 218 ? 6.462 -0.070 -26.282 1.00 87.38 218 ILE A C 1
ATOM 1788 O O . ILE A 1 218 ? 5.834 0.837 -26.832 1.00 87.38 218 ILE A O 1
ATOM 1792 N N . ILE A 1 219 ? 6.539 -1.306 -26.782 1.00 86.88 219 ILE A N 1
ATOM 1793 C CA . ILE A 1 219 ? 5.990 -1.682 -28.095 1.00 86.88 219 ILE A CA 1
ATOM 1794 C C . ILE A 1 219 ? 4.679 -2.456 -27.938 1.00 86.88 219 ILE A C 1
ATOM 1796 O O . ILE A 1 219 ? 4.676 -3.668 -27.753 1.00 86.88 219 ILE A O 1
ATOM 1800 N N . PHE A 1 220 ? 3.540 -1.782 -28.072 1.00 82.62 220 PHE A N 1
ATOM 1801 C CA . PHE A 1 220 ? 2.232 -2.438 -28.107 1.00 82.62 220 PHE A CA 1
ATOM 1802 C C . PHE A 1 220 ? 1.806 -2.719 -29.548 1.00 82.62 220 PHE A C 1
ATOM 1804 O O . PHE A 1 220 ? 1.259 -1.849 -30.233 1.00 82.62 220 PHE A O 1
ATOM 1811 N N . GLY A 1 221 ? 2.045 -3.946 -30.017 1.00 81.62 221 GLY A N 1
ATOM 1812 C CA . GLY A 1 221 ? 1.758 -4.327 -31.401 1.00 81.62 221 GLY A CA 1
ATOM 1813 C C . GLY A 1 221 ? 2.566 -3.463 -32.371 1.00 81.62 221 GLY A C 1
ATOM 1814 O O . GLY A 1 221 ? 3.789 -3.526 -32.365 1.00 81.62 221 GLY A O 1
ATOM 1815 N N . ASN A 1 222 ? 1.886 -2.621 -33.154 1.00 81.56 222 ASN A N 1
ATOM 1816 C CA . ASN A 1 222 ? 2.527 -1.689 -34.095 1.00 81.56 222 ASN A CA 1
ATOM 1817 C C . ASN A 1 222 ? 2.726 -0.271 -33.529 1.00 81.56 222 ASN A C 1
ATOM 1819 O O . ASN A 1 222 ? 3.194 0.613 -34.243 1.00 81.56 222 ASN A O 1
ATOM 1823 N N . THR A 1 223 ? 2.333 -0.022 -32.279 1.00 86.12 223 THR A N 1
ATOM 1824 C CA . THR A 1 223 ? 2.468 1.296 -31.645 1.00 86.12 223 THR A CA 1
ATOM 1825 C C . THR A 1 223 ? 3.652 1.305 -30.685 1.00 86.12 223 THR A C 1
ATOM 1827 O O . THR A 1 223 ? 3.713 0.487 -29.770 1.00 86.12 223 THR A O 1
ATOM 1830 N N . ALA A 1 224 ? 4.589 2.232 -30.890 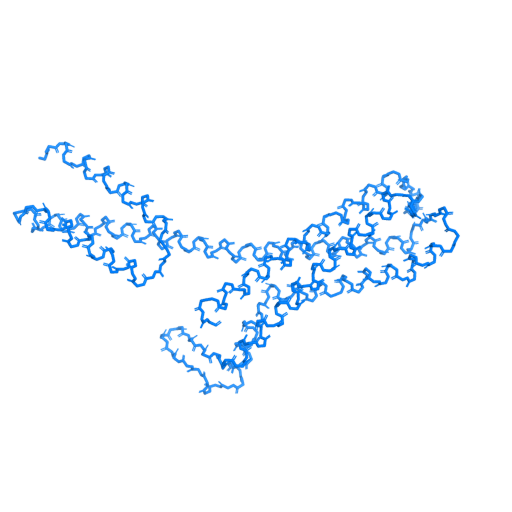1.00 86.56 224 ALA A N 1
ATOM 1831 C CA . ALA A 1 224 ? 5.714 2.458 -29.989 1.00 86.56 224 ALA A CA 1
ATOM 1832 C C . ALA A 1 224 ? 5.433 3.693 -29.127 1.00 86.56 224 ALA A C 1
ATOM 1834 O O . ALA A 1 224 ? 5.241 4.797 -29.641 1.00 86.56 224 ALA A O 1
ATOM 1835 N N . VAL A 1 225 ? 5.387 3.504 -27.810 1.00 87.88 225 VAL A N 1
ATOM 1836 C CA . VAL A 1 225 ? 5.310 4.610 -26.853 1.00 87.88 225 VAL A CA 1
ATOM 1837 C C . VAL A 1 225 ? 6.733 5.121 -26.607 1.00 87.88 225 VAL A C 1
ATOM 1839 O O . VAL A 1 225 ? 7.587 4.328 -26.202 1.00 87.88 225 VAL A O 1
ATOM 1842 N N . PRO A 1 226 ? 7.006 6.420 -26.831 1.00 88.88 226 PRO A N 1
ATOM 1843 C CA . PRO A 1 226 ? 8.352 6.970 -26.720 1.00 88.88 226 PRO A CA 1
ATOM 1844 C C . PRO A 1 226 ? 8.828 7.062 -25.263 1.00 88.88 226 PRO A C 1
ATOM 1846 O O . PRO A 1 226 ? 8.031 7.326 -24.357 1.00 88.88 226 PRO A O 1
ATOM 1849 N N . HIS A 1 227 ? 10.148 6.954 -25.072 1.00 87.31 227 HIS A N 1
ATOM 1850 C CA . HIS A 1 227 ? 10.876 6.991 -23.793 1.00 87.31 227 HIS A CA 1
ATOM 1851 C C . HIS A 1 227 ? 10.306 7.959 -22.747 1.00 87.31 227 HIS A C 1
ATOM 1853 O O . HIS A 1 227 ? 9.986 7.586 -21.618 1.00 87.31 227 HIS A O 1
ATOM 1859 N N . LYS A 1 228 ? 10.174 9.243 -23.109 1.00 87.75 228 LYS A N 1
ATOM 1860 C CA . LYS A 1 228 ? 9.748 10.290 -22.165 1.00 87.75 228 LYS A CA 1
ATOM 1861 C C . LYS A 1 228 ? 8.323 10.064 -21.662 1.00 87.75 228 LYS A C 1
ATOM 1863 O O . LYS A 1 228 ? 8.034 10.333 -20.500 1.00 87.75 228 LYS A O 1
ATOM 1868 N N . THR A 1 229 ? 7.443 9.541 -22.512 1.00 87.00 229 THR A N 1
ATOM 1869 C CA . THR A 1 229 ? 6.061 9.234 -22.137 1.00 87.00 229 THR A CA 1
ATOM 1870 C C . THR A 1 229 ? 5.993 7.979 -21.271 1.00 87.00 229 THR A C 1
ATOM 1872 O O . THR A 1 229 ? 5.287 7.986 -20.263 1.00 87.00 229 THR A O 1
ATOM 1875 N N . SER A 1 230 ? 6.746 6.924 -21.604 1.00 86.12 230 SER A N 1
ATOM 1876 C CA . SER A 1 230 ? 6.779 5.691 -20.806 1.00 86.12 230 SER A CA 1
ATOM 1877 C C . SER A 1 230 ? 7.310 5.919 -19.393 1.00 86.12 230 SER A C 1
ATOM 1879 O O . SER A 1 230 ? 6.707 5.447 -18.429 1.00 86.12 230 SER A O 1
ATOM 1881 N N . GLU A 1 231 ? 8.388 6.689 -19.249 1.00 87.50 231 GLU A N 1
ATOM 1882 C CA . GLU A 1 231 ? 8.945 7.023 -17.936 1.00 87.50 231 GLU A CA 1
ATOM 1883 C C . GLU A 1 231 ? 8.019 7.921 -17.123 1.00 87.50 231 GLU A C 1
ATOM 1885 O O . GLU A 1 231 ? 7.827 7.687 -15.932 1.00 87.50 231 GLU A O 1
ATOM 1890 N N . PHE A 1 232 ? 7.388 8.917 -17.751 1.00 88.94 232 PHE A N 1
ATOM 1891 C CA . PHE A 1 232 ? 6.438 9.782 -17.056 1.00 88.94 232 PHE A CA 1
ATOM 1892 C C . PHE A 1 232 ? 5.253 8.992 -16.481 1.00 88.94 232 PHE A C 1
ATOM 1894 O O . PHE A 1 232 ? 4.875 9.186 -15.320 1.00 88.94 232 PHE A O 1
ATOM 1901 N N . ILE A 1 233 ? 4.686 8.071 -17.269 1.00 87.38 233 ILE A N 1
ATOM 1902 C CA . ILE A 1 233 ? 3.610 7.180 -16.814 1.00 87.38 233 ILE A CA 1
ATOM 1903 C C . ILE A 1 233 ? 4.102 6.332 -15.640 1.00 87.38 233 ILE A C 1
ATOM 1905 O O . ILE A 1 233 ? 3.409 6.219 -14.626 1.00 87.38 233 ILE A O 1
ATOM 1909 N N . PHE A 1 234 ? 5.316 5.788 -15.744 1.00 88.31 234 PHE A N 1
ATOM 1910 C CA . PHE A 1 234 ? 5.893 4.975 -14.686 1.00 88.31 234 PHE A CA 1
ATOM 1911 C C . PHE A 1 234 ? 6.073 5.742 -13.377 1.00 88.31 234 PHE A C 1
ATOM 1913 O O . PHE A 1 234 ? 5.600 5.297 -12.329 1.00 88.31 234 PHE A O 1
ATOM 1920 N N . PHE A 1 235 ? 6.700 6.917 -13.437 1.00 89.81 235 PHE A N 1
ATOM 1921 C CA . PHE A 1 235 ? 6.886 7.773 -12.273 1.00 89.81 235 PHE A CA 1
ATOM 1922 C C . PHE A 1 235 ? 5.561 8.134 -11.629 1.00 89.81 235 PHE A C 1
ATOM 1924 O O . PHE A 1 235 ? 5.433 8.036 -10.413 1.00 89.81 235 PHE A O 1
ATOM 1931 N N . THR A 1 236 ? 4.562 8.498 -12.429 1.00 89.38 236 THR A N 1
ATOM 1932 C CA . THR A 1 236 ? 3.239 8.863 -11.918 1.00 89.38 236 THR A CA 1
ATOM 1933 C C . THR A 1 236 ? 2.612 7.703 -11.140 1.00 89.38 236 THR A C 1
ATOM 1935 O O . THR A 1 236 ? 2.152 7.898 -10.015 1.00 89.38 236 THR A O 1
ATOM 1938 N N . ILE A 1 237 ? 2.653 6.482 -11.686 1.00 91.38 237 ILE A N 1
ATOM 1939 C CA . ILE A 1 237 ? 2.105 5.286 -11.029 1.00 91.38 237 ILE A CA 1
ATOM 1940 C C . ILE A 1 237 ? 2.878 4.956 -9.745 1.00 91.38 237 ILE A C 1
ATOM 1942 O O . ILE A 1 237 ? 2.264 4.675 -8.710 1.00 91.38 237 ILE A O 1
ATOM 1946 N N . LEU A 1 238 ? 4.213 5.006 -9.779 1.00 93.06 238 LEU A N 1
ATOM 1947 C CA . LEU A 1 238 ? 5.028 4.724 -8.598 1.00 93.06 238 LEU A CA 1
ATOM 1948 C C . LEU A 1 238 ? 4.856 5.786 -7.511 1.00 93.06 238 LEU A C 1
ATOM 1950 O O . LEU A 1 238 ? 4.716 5.427 -6.346 1.00 93.06 238 LEU A O 1
ATOM 1954 N N . ILE A 1 239 ? 4.827 7.074 -7.861 1.00 91.75 239 ILE A N 1
ATOM 1955 C CA . ILE A 1 239 ? 4.619 8.172 -6.905 1.00 91.75 239 ILE A CA 1
ATOM 1956 C C . ILE A 1 239 ? 3.240 8.036 -6.264 1.00 91.75 239 ILE A C 1
ATOM 1958 O O . ILE A 1 239 ? 3.117 8.106 -5.039 1.00 91.75 239 ILE A O 1
ATOM 1962 N N . PHE A 1 240 ? 2.206 7.784 -7.068 1.00 90.06 240 PHE A N 1
ATOM 1963 C CA . PHE A 1 240 ? 0.859 7.544 -6.563 1.00 90.06 240 PHE A CA 1
ATOM 1964 C C . PHE A 1 240 ? 0.825 6.350 -5.596 1.00 90.06 240 PHE A C 1
ATOM 1966 O O . PHE A 1 240 ? 0.329 6.464 -4.479 1.00 90.06 240 PHE A O 1
ATOM 1973 N N . THR A 1 241 ? 1.436 5.223 -5.960 1.00 92.00 241 THR A N 1
ATOM 1974 C CA . THR A 1 241 ? 1.456 4.030 -5.098 1.00 92.00 241 THR A CA 1
ATOM 1975 C C . THR A 1 241 ? 2.270 4.250 -3.823 1.00 92.00 241 THR A C 1
ATOM 1977 O O . THR A 1 241 ? 1.826 3.903 -2.727 1.00 92.00 241 THR A O 1
ATOM 1980 N N . GLY A 1 242 ? 3.450 4.860 -3.945 1.00 91.88 242 GLY A N 1
ATOM 1981 C CA . GLY A 1 242 ? 4.338 5.167 -2.829 1.00 91.88 242 GLY A CA 1
ATOM 1982 C C . GLY A 1 242 ? 3.677 6.098 -1.819 1.00 91.88 242 GLY A C 1
ATOM 1983 O O . GLY A 1 242 ? 3.711 5.823 -0.622 1.00 91.88 242 GLY A O 1
ATOM 1984 N N . THR A 1 243 ? 2.998 7.149 -2.287 1.00 88.19 243 THR A N 1
ATOM 1985 C CA . THR A 1 243 ? 2.265 8.086 -1.420 1.00 88.19 243 THR A CA 1
ATOM 1986 C C . THR A 1 243 ? 1.057 7.438 -0.748 1.00 88.19 243 THR A C 1
ATOM 1988 O O . THR A 1 243 ? 0.870 7.612 0.455 1.00 88.19 243 THR A O 1
ATOM 1991 N N . VAL A 1 244 ? 0.277 6.628 -1.469 1.00 91.44 244 VAL A N 1
ATOM 1992 C CA . VAL A 1 244 ? -0.865 5.895 -0.900 1.00 91.44 244 VAL A CA 1
ATOM 1993 C C . VAL A 1 244 ? -0.421 4.943 0.221 1.00 91.44 244 VAL A C 1
ATOM 1995 O O . VAL A 1 244 ? -1.035 4.920 1.293 1.00 91.44 244 VAL A O 1
ATOM 1998 N N . LEU A 1 245 ? 0.670 4.193 0.029 1.00 92.12 245 LEU A N 1
ATOM 1999 C CA . LEU A 1 245 ? 1.227 3.319 1.070 1.00 92.12 245 LEU A CA 1
ATOM 2000 C C . LEU A 1 245 ? 1.831 4.114 2.238 1.00 92.12 245 LEU A C 1
ATOM 2002 O O . LEU A 1 245 ? 1.626 3.742 3.399 1.00 92.12 245 LEU A O 1
ATOM 2006 N N . LEU A 1 246 ? 2.505 5.230 1.944 1.00 91.50 246 LEU A N 1
ATOM 2007 C CA . LEU A 1 246 ? 3.105 6.110 2.945 1.00 91.50 246 LEU A CA 1
ATOM 2008 C C . LEU A 1 246 ? 2.057 6.776 3.838 1.00 91.50 246 LEU A C 1
ATOM 2010 O O . LEU A 1 246 ? 2.315 6.947 5.019 1.00 91.50 246 LEU A O 1
ATOM 2014 N N . VAL A 1 247 ? 0.885 7.142 3.314 1.00 85.75 247 VAL A N 1
ATOM 2015 C CA . VAL A 1 247 ? -0.221 7.679 4.127 1.00 85.75 247 VAL A CA 1
ATOM 2016 C C . VAL A 1 247 ? -0.906 6.555 4.907 1.00 85.75 247 VAL A C 1
ATOM 2018 O O . VAL A 1 247 ? -1.260 6.721 6.076 1.00 85.75 247 VAL A O 1
ATOM 2021 N N . SER A 1 248 ? -1.046 5.380 4.290 1.00 88.12 248 SER A N 1
ATOM 2022 C CA . SER A 1 248 ? -1.719 4.232 4.895 1.00 88.12 248 SER A CA 1
ATOM 2023 C C . SER A 1 248 ? -1.052 3.712 6.162 1.00 88.12 248 SER A C 1
ATOM 2025 O O . SER A 1 248 ? -1.732 3.498 7.170 1.00 88.12 248 SER A O 1
ATOM 2027 N N . GLY A 1 249 ? 0.264 3.498 6.127 1.00 88.19 249 GLY A N 1
ATOM 2028 C CA . GLY A 1 249 ? 0.994 2.911 7.251 1.00 88.19 249 GLY A CA 1
ATOM 2029 C C . GLY A 1 249 ? 0.848 3.720 8.551 1.00 88.19 249 GLY A C 1
ATOM 2030 O O . GLY A 1 249 ? 0.353 3.184 9.547 1.00 88.19 249 GLY A O 1
ATOM 2031 N N . PRO A 1 250 ? 1.202 5.019 8.565 1.00 87.62 250 PRO A N 1
ATOM 2032 C CA . PRO A 1 250 ? 1.043 5.909 9.712 1.00 87.62 250 PRO A CA 1
ATOM 2033 C C . PRO A 1 250 ? -0.404 6.040 10.180 1.00 87.62 250 PRO A C 1
ATOM 2035 O O . PRO A 1 250 ? -0.645 6.025 11.387 1.00 87.62 250 PRO A O 1
ATOM 2038 N N . PHE A 1 251 ? -1.374 6.115 9.262 1.00 85.12 251 PHE A N 1
ATOM 2039 C CA . PHE A 1 251 ? -2.787 6.195 9.634 1.00 85.12 251 PHE A CA 1
ATOM 2040 C C . PHE A 1 251 ? -3.245 4.939 10.390 1.00 85.12 251 PHE A C 1
ATOM 2042 O O . PHE A 1 251 ? -3.889 5.032 11.438 1.00 85.12 251 PHE A O 1
ATOM 2049 N N . LYS A 1 252 ? -2.826 3.752 9.935 1.00 85.31 252 LYS A N 1
ATOM 2050 C CA . LYS A 1 252 ? -3.099 2.483 10.625 1.00 85.31 252 LYS A CA 1
ATOM 2051 C C . LYS A 1 252 ? -2.427 2.411 11.999 1.00 85.31 252 LYS A C 1
ATOM 2053 O O . LYS A 1 252 ? -3.036 1.943 12.963 1.00 85.31 252 LYS A O 1
ATOM 2058 N N . LEU A 1 253 ? -1.197 2.915 12.118 1.00 86.25 253 LEU A N 1
ATOM 2059 C CA . LEU A 1 253 ? -0.492 3.020 13.401 1.00 86.25 253 LEU A CA 1
ATOM 2060 C C . LEU A 1 253 ? -1.202 3.973 14.371 1.00 86.25 253 LEU A C 1
ATOM 2062 O O . LEU A 1 253 ? -1.325 3.651 15.554 1.00 86.25 253 LEU A O 1
ATOM 2066 N N . TYR A 1 254 ? -1.691 5.111 13.877 1.00 84.19 254 TYR A N 1
ATOM 2067 C CA . TYR A 1 254 ? -2.456 6.079 14.659 1.00 84.19 254 TYR A CA 1
ATOM 2068 C C . TYR A 1 254 ? -3.746 5.458 15.211 1.00 84.19 254 TYR A C 1
ATOM 2070 O O . TYR A 1 254 ? -3.948 5.462 16.425 1.00 84.19 254 TYR A O 1
ATOM 2078 N N . LEU A 1 255 ? -4.553 4.818 14.356 1.00 78.94 255 LEU A N 1
ATOM 2079 C CA . LEU A 1 255 ? -5.786 4.140 14.775 1.00 78.94 255 LEU A CA 1
ATOM 2080 C C . LEU A 1 255 ? -5.517 3.020 15.792 1.00 78.94 255 LEU A C 1
ATOM 2082 O O . LEU A 1 255 ? -6.236 2.874 16.782 1.00 78.94 255 LEU A O 1
ATOM 2086 N N . SER A 1 256 ? -4.453 2.239 15.586 1.00 81.75 256 SER A N 1
ATOM 2087 C CA . SER A 1 256 ? -4.070 1.178 16.523 1.00 81.75 256 SER A CA 1
ATOM 2088 C C . SER A 1 256 ? -3.710 1.748 17.904 1.00 81.75 256 SER A C 1
ATOM 2090 O O . SER A 1 256 ? -4.163 1.231 18.928 1.00 81.75 256 SER A O 1
ATOM 2092 N N . ARG A 1 257 ? -2.967 2.864 17.959 1.00 81.38 257 ARG A N 1
ATOM 2093 C CA . ARG A 1 257 ? -2.651 3.562 19.218 1.00 81.38 257 ARG A CA 1
ATOM 2094 C C . ARG A 1 257 ? -3.897 4.110 19.902 1.00 81.38 257 ARG A C 1
ATOM 2096 O O . ARG A 1 257 ? -4.050 3.905 21.102 1.00 81.38 257 ARG A O 1
ATOM 2103 N N . GLU A 1 258 ? -4.788 4.743 19.147 1.00 74.31 258 GLU A N 1
ATOM 2104 C CA . GLU A 1 258 ? -6.021 5.318 19.683 1.00 74.31 258 GLU A CA 1
ATOM 2105 C C . GLU A 1 258 ? -6.918 4.245 20.318 1.00 74.31 258 GLU A C 1
ATOM 2107 O O . GLU A 1 258 ? -7.393 4.400 21.445 1.00 74.31 258 GLU A O 1
ATOM 2112 N N . THR A 1 259 ? -7.076 3.096 19.651 1.00 70.69 259 THR A N 1
ATOM 2113 C CA . THR A 1 259 ? -7.856 1.985 20.219 1.00 70.69 259 THR A CA 1
ATOM 2114 C C . THR A 1 259 ? -7.257 1.448 21.519 1.00 70.69 259 THR A C 1
ATOM 2116 O O . THR A 1 259 ? -8.004 1.166 22.452 1.00 70.69 259 THR A O 1
ATOM 2119 N N . LYS A 1 260 ? -5.923 1.396 21.634 1.00 71.38 260 LYS A N 1
ATOM 2120 C CA . LYS A 1 260 ? -5.244 1.013 22.879 1.00 71.38 260 LYS A CA 1
ATOM 2121 C C . LYS A 1 260 ? -5.450 2.042 23.996 1.00 71.38 260 LYS A C 1
ATOM 2123 O O . LYS A 1 260 ? -5.623 1.648 25.146 1.00 71.38 260 LYS A O 1
ATOM 2128 N N . THR A 1 261 ? -5.427 3.342 23.686 1.00 60.44 261 THR A N 1
ATOM 2129 C CA . THR A 1 261 ? -5.640 4.405 24.689 1.00 60.44 261 THR A CA 1
ATOM 2130 C C . THR A 1 261 ? -7.064 4.439 25.231 1.00 60.44 261 THR A C 1
ATOM 2132 O O . THR A 1 261 ? -7.258 4.787 26.390 1.00 60.44 261 THR A O 1
ATOM 2135 N N . LEU A 1 262 ? -8.047 4.025 24.428 1.00 55.22 262 LEU A N 1
ATOM 2136 C CA . LEU A 1 262 ? -9.451 3.943 24.837 1.00 55.22 262 LEU A CA 1
ATOM 2137 C C . LEU A 1 262 ? -9.760 2.712 25.711 1.00 55.22 262 LEU A C 1
ATOM 2139 O O . LEU A 1 262 ? -10.891 2.562 26.162 1.00 55.22 262 LEU A O 1
ATOM 2143 N N . GLY A 1 263 ? -8.773 1.848 25.979 1.00 47.62 263 GLY A N 1
ATOM 2144 C CA . GLY A 1 263 ? -8.932 0.697 26.872 1.00 47.62 263 GLY A CA 1
ATOM 2145 C C . GLY A 1 263 ? -9.762 -0.455 26.295 1.00 47.62 263 GLY A C 1
ATOM 2146 O O . GLY A 1 263 ? -10.229 -1.286 27.070 1.00 47.62 263 GLY A O 1
ATOM 2147 N N . ILE A 1 264 ? -9.927 -0.505 24.965 1.00 46.69 264 ILE A N 1
ATOM 2148 C CA . ILE A 1 264 ? -10.643 -1.565 24.230 1.00 46.69 264 ILE A CA 1
ATOM 2149 C C . ILE A 1 264 ? -9.662 -2.597 23.670 1.00 46.69 264 ILE A C 1
ATOM 2151 O O . ILE A 1 264 ? -8.770 -2.205 22.878 1.00 46.69 264 ILE A O 1
#

Foldseek 3Di:
DPPVVVVVVVVVLVVVLVVLVPDDDDVVVVVVLVVVLVVVLVVDPPVPNPPPVVVVSVVSSVVSVCVSVVVVVVVVVVLLVVLLVLLVLLVVLLVLVVVLLVLCQPFFDKDAPDPPVVVCCNPPLSVVLVVLSVLSNVVSVCSNPPPVNVVVVVCVVPPVPQQDDDPDVDTDRDDDPVSLVVSLVVLLVSLVSLLVSLVSLVVVLVCVVVRRMFTQWGDDPPDIDGGVRSNVSVNVSSVSNSVSSNVVSVVSNVVSVVVVVVVD

Secondary structure (DSSP, 8-state):
--HHHHHHHHHHHHHHHHHHTT--S-HHHHHHHHHHHHHHHHHS-HHHIIIIIHHHHHHHHHHHHHHHHHHHHHHHHHHHHHHHHHHHHHHHHHHHHHHHHHHHHHHEEEE-SSTTHHHHIIIIIHHHHHHHHHHHHHHHHHHHS-HHHHHHHHHHHH-TT----EETTEEP----HHHHHHHHHHHHHHHHHHHHHHHHHHHHHHHHHTTSSEEEEEEETTEEEEHHHHHHHHHHHHHHHHHHHHHHHHHHHHHHHHHHHTT-

Sequence (264 aa):
MSISSAKQIQKRTLEFCKTINRWYLTKELFDNINKIRNTEYRKIPERERIGKGIKFISNQVAKGYIIGIGYYLFMVADRHSIILTLAGLKFFAILLVGIFIWIINNVSFLSSPFQGFITIFKDVLLRILIFICIFSLGTVFLDVFPLKELVYFFVKKINKGEVAIDIGIGQIIELKKSKTKIIYYTNISIGIIQIFSSIFIFILIYLFAFEVISINEIIFGNTAVPHKTSEFIFFTILIFTGTVLLVSGPFKLYLSRETKTLGI